Protein AF-0000000077100079 (afdb_homodimer)

Sequence (242 aa):
MIQCVFVGMGGFLGAVFRYLLGLIPVSAQLRIPVITLGINVLGAFVIGMIAGWTGRIPAQNPNLILFLKTGLCGGFTTFSTFALETGTLVSEGRVSEGILYVVLSVLFSVLAVFAGRAVTGMIQCVFVGMGGFLGAVFRYLLGLIPVSAQLRIPVITLGINVLGAFVIGMIAGWTGRIPAQNPNLILFLKTGLCGGFTTFSTFALETGTLVSEGRVSEGILYVVLSVLFSVLAVFAGRAVTG

Radius of gyration: 16.92 Å; Cα contacts (8 Å, |Δi|>4): 485; chains: 2; bounding box: 39×46×41 Å

InterPro domains:
  IPR003691 Fluoride-specific ion channel FluC [MF_00454] (4-121)
  IPR003691 Fluoride-specific ion channel FluC [PF02537] (5-116)
  IPR003691 Fluoride-specific ion channel FluC [PTHR28259] (8-116)
  IPR003691 Fluoride-specific ion channel FluC [TIGR00494] (6-119)

Organism: Anaerostipes caccae (strain DSM 14662 / CCUG 47493 / JCM 13470 / NCIMB 13811 / L1-92) (NCBI:txid411490)

Foldseek 3Di:
DVLCVLQAVLLVQLQVVLVVLVPDDDDPPDPADVSLLVQLQVLLLQLLLLVLQPVVDPDDDPSNSSNNNNRNSVNNHDDVVLVVRLVVCVVVVNPVRSVVSVCSSVVSSVVSSVVSNVVND/DVLCVLQAVLLVQLQVVLVVLVPDDDDPPDLADVSLLVQLQVLLLQLLLLVLQPVPDPDDDPSNSSNNNNRNSVNNHDDVVLVVRLVVCVVVVNPVRSVVSVCSSVVSSVVSSVVSNVVND

pLDDT: mean 95.52, std 6.3, range [64.88, 98.94]

Nearest PDB structures (foldseek):
  7kka-assembly1_B  TM=8.982E-01  e=9.965E-07  Escherichia coli
  6bx4-assembly2_B  TM=9.069E-01  e=2.128E-06  Escherichia coli
  6b2a-assembly1_B  TM=8.988E-01  e=1.571E-06  Escherichia coli
  6b24-assembly1_A  TM=9.065E-01  e=2.239E-06  Escherichia coli
  6b2b-assembly1_B  TM=8.911E-01  e=1.923E-06  Escherichia coli

Solvent-accessible surface area (backbone atoms only — not comparable to full-atom values): 11004 Å² total; per-residue (Å²): 114,70,60,46,52,33,15,14,52,19,0,17,53,13,12,31,51,39,52,59,55,62,64,56,87,71,69,86,78,56,81,50,73,57,60,63,41,50,42,28,25,52,24,8,19,53,43,17,24,50,54,16,37,56,72,72,43,85,88,63,62,65,57,57,48,36,16,50,47,55,0,23,25,14,6,33,5,39,31,18,59,53,26,46,52,36,39,48,30,42,74,69,68,36,46,69,45,24,53,48,47,52,50,52,40,52,52,48,11,28,52,24,16,52,51,18,20,60,73,48,76,114,69,60,45,52,34,14,14,52,18,0,17,52,12,11,32,52,38,51,58,56,63,64,57,85,68,69,86,76,55,80,52,72,58,60,63,39,49,42,26,25,52,24,8,20,52,45,17,25,50,54,15,38,55,71,71,44,86,90,63,63,64,57,57,49,37,16,49,47,55,0,24,25,15,6,32,5,39,31,18,59,52,25,46,53,37,41,47,30,41,74,70,67,36,44,70,46,26,52,49,46,51,51,52,39,52,52,50,10,27,52,24,16,54,50,18,20,60,74,48,77

Secondary structure (DSSP, 8-state):
-HHHHHHHHHHHHHHHHHHHHHTS---TT-SS-HHHHHHHHHHHHHHHHHHHHHHH-SS--HHHHIIIIIIIIHHHS-SHHHHHHHHHHHHTT-HHHHHHHHHHHHHHHHHHHHHHHHHH-/-HHHHHHHHHHHHHHHHHHHHHTS---TT-SS-HHHHHHHHHHHHHHHHHHHHHHH-S---HHHHIIIIIIIIHHHS-SHHHHHHHHHHHHTT-HHHHHHHHHHHHHHHHHHHHHHHHHH-

Structure (mmCIF, N/CA/C/O backbone):
data_AF-0000000077100079-model_v1
#
loop_
_entity.id
_entity.type
_entity.pdbx_description
1 polymer 'Fluoride-specific ion channel FluC'
#
loop_
_atom_site.group_PDB
_atom_site.id
_atom_site.type_symbol
_atom_site.label_atom_id
_atom_site.label_alt_id
_atom_site.label_comp_id
_atom_site.label_asym_id
_atom_site.label_entity_id
_atom_site.label_seq_id
_atom_site.pdbx_PDB_ins_code
_atom_site.Cartn_x
_atom_site.Cartn_y
_atom_site.Cartn_z
_atom_site.occupancy
_atom_site.B_iso_or_equiv
_atom_site.auth_seq_id
_atom_site.auth_comp_id
_atom_site.auth_asym_id
_atom_site.auth_atom_id
_atom_site.pdbx_PDB_model_num
ATOM 1 N N . MET A 1 1 ? 18.953 -13.992 4.949 1 84.19 1 MET A N 1
ATOM 2 C CA . MET A 1 1 ? 19.734 -12.758 5.027 1 84.19 1 MET A CA 1
ATOM 3 C C . MET A 1 1 ? 19.844 -12.094 3.658 1 84.19 1 MET A C 1
ATOM 5 O O . MET A 1 1 ? 19.469 -10.93 3.496 1 84.19 1 MET A O 1
ATOM 9 N N . ILE A 1 2 ? 20.078 -12.867 2.578 1 94.62 2 ILE A N 1
ATOM 10 C CA . ILE A 1 2 ? 20.266 -12.227 1.281 1 94.62 2 ILE A CA 1
ATOM 11 C C . ILE A 1 2 ? 18.922 -11.766 0.737 1 94.62 2 ILE A C 1
ATOM 13 O O . ILE A 1 2 ? 18.844 -10.766 0.018 1 94.62 2 ILE A O 1
ATOM 17 N N . GLN A 1 3 ? 17.906 -12.414 1.158 1 96.75 3 GLN A N 1
ATOM 18 C CA . GLN A 1 3 ? 16.547 -12.047 0.735 1 96.75 3 GLN A CA 1
ATOM 19 C C . GLN A 1 3 ? 16.188 -10.648 1.217 1 96.75 3 GLN A C 1
ATOM 21 O O . GLN A 1 3 ? 15.5 -9.906 0.512 1 96.75 3 GLN A O 1
ATOM 26 N N . CYS A 1 4 ? 16.672 -10.281 2.367 1 97.81 4 CYS A N 1
ATOM 27 C CA . CYS A 1 4 ? 16.406 -8.961 2.916 1 97.81 4 CYS A CA 1
ATOM 28 C C . CYS A 1 4 ? 17.047 -7.871 2.072 1 97.81 4 CYS A C 1
ATOM 30 O O . CYS A 1 4 ? 16.516 -6.77 1.946 1 97.81 4 CYS A O 1
ATOM 32 N N . VAL A 1 5 ? 18.125 -8.219 1.533 1 98.06 5 VAL A N 1
ATOM 33 C CA . VAL A 1 5 ? 18.828 -7.25 0.697 1 98.06 5 VAL A CA 1
ATOM 34 C C . VAL A 1 5 ? 18.047 -7.023 -0.596 1 98.06 5 VAL A C 1
ATOM 36 O O . VAL A 1 5 ? 17.875 -5.883 -1.024 1 98.06 5 VAL A O 1
ATOM 39 N N . PHE A 1 6 ? 17.594 -8.062 -1.216 1 98 6 PHE A N 1
ATOM 40 C CA . PHE A 1 6 ? 16.828 -7.953 -2.455 1 98 6 PHE A CA 1
ATOM 41 C C . PHE A 1 6 ? 15.523 -7.207 -2.227 1 98 6 PHE A C 1
ATOM 43 O O . PHE A 1 6 ? 15.188 -6.293 -2.98 1 98 6 PHE A O 1
ATOM 50 N N . VAL A 1 7 ? 14.859 -7.578 -1.164 1 98.62 7 VAL A N 1
ATOM 51 C CA . VAL A 1 7 ? 13.586 -6.941 -0.818 1 98.62 7 VAL A CA 1
ATOM 52 C C . VAL A 1 7 ? 13.82 -5.473 -0.485 1 98.62 7 VAL A C 1
ATOM 54 O O . VAL A 1 7 ? 13.078 -4.602 -0.938 1 98.62 7 VAL A O 1
ATOM 57 N N . GLY A 1 8 ? 14.859 -5.262 0.312 1 98.75 8 GLY A N 1
ATOM 58 C CA . GLY A 1 8 ? 15.172 -3.896 0.701 1 98.75 8 GLY A CA 1
ATOM 59 C C . GLY A 1 8 ? 15.562 -3.016 -0.472 1 98.75 8 GLY A C 1
ATOM 60 O O . GLY A 1 8 ? 15.125 -1.864 -0.558 1 98.75 8 GLY A O 1
ATOM 61 N N . MET A 1 9 ? 16.359 -3.488 -1.364 1 98.62 9 MET A N 1
ATOM 62 C CA . MET A 1 9 ? 16.75 -2.73 -2.547 1 98.62 9 MET A CA 1
ATOM 63 C C . MET A 1 9 ? 15.547 -2.426 -3.43 1 98.62 9 MET A C 1
ATOM 65 O O . MET A 1 9 ? 15.422 -1.318 -3.955 1 98.62 9 MET A O 1
ATOM 69 N N . GLY A 1 10 ? 14.742 -3.389 -3.635 1 98.75 10 GLY A N 1
ATOM 70 C CA . GLY A 1 10 ? 13.5 -3.139 -4.344 1 98.75 10 GLY A CA 1
ATOM 71 C C . GLY A 1 10 ? 12.633 -2.09 -3.678 1 98.75 10 GLY A C 1
ATOM 72 O O . GLY A 1 10 ? 12.094 -1.205 -4.344 1 98.75 10 GLY A O 1
ATOM 73 N N . GLY A 1 11 ? 12.523 -2.244 -2.324 1 98.81 11 GLY A N 1
ATOM 74 C CA . GLY A 1 11 ? 11.766 -1.263 -1.562 1 98.81 11 GLY A CA 1
ATOM 75 C C . GLY A 1 11 ? 12.328 0.141 -1.668 1 98.81 11 GLY A C 1
ATOM 76 O O . GLY A 1 11 ? 11.578 1.112 -1.766 1 98.81 11 GLY A O 1
ATOM 77 N N . PHE A 1 12 ? 13.641 0.225 -1.662 1 98.81 12 PHE A N 1
ATOM 78 C CA . PHE A 1 12 ? 14.32 1.504 -1.847 1 98.81 12 PHE A CA 1
ATOM 79 C C . PHE A 1 12 ? 13.93 2.137 -3.178 1 98.81 12 PHE A C 1
ATOM 81 O O . PHE A 1 12 ? 13.477 3.281 -3.217 1 98.81 12 PHE A O 1
ATOM 88 N N . LEU A 1 13 ? 14.055 1.432 -4.211 1 98.81 13 LEU A N 1
ATOM 89 C CA . LEU A 1 13 ? 13.75 1.938 -5.547 1 98.81 13 LEU A CA 1
ATOM 90 C C . LEU A 1 13 ? 12.266 2.252 -5.684 1 98.81 13 LEU A C 1
ATOM 92 O O . LEU A 1 13 ? 11.898 3.303 -6.211 1 98.81 13 LEU A O 1
ATOM 96 N N . GLY A 1 14 ? 11.43 1.355 -5.227 1 98.81 14 GLY A N 1
ATOM 97 C CA . GLY A 1 14 ? 9.992 1.581 -5.273 1 98.81 14 GLY A CA 1
ATOM 98 C C . GLY A 1 14 ? 9.57 2.854 -4.57 1 98.81 14 GLY A C 1
ATOM 99 O O . GLY A 1 14 ? 8.797 3.645 -5.121 1 98.81 14 GLY A O 1
ATOM 100 N N . ALA A 1 15 ? 10.109 3.027 -3.414 1 98.81 15 ALA A N 1
ATOM 101 C CA . ALA A 1 15 ? 9.773 4.211 -2.629 1 98.81 15 ALA A CA 1
ATOM 102 C C . ALA A 1 15 ? 10.227 5.488 -3.334 1 98.81 15 ALA A C 1
ATOM 104 O O . ALA A 1 15 ? 9.523 6.496 -3.318 1 98.81 15 ALA A O 1
ATOM 105 N N . VAL A 1 16 ? 11.367 5.449 -3.914 1 98.81 16 VAL A N 1
ATOM 106 C CA . VAL A 1 16 ? 11.906 6.617 -4.609 1 98.81 16 VAL A CA 1
ATOM 107 C C . VAL A 1 16 ? 11.039 6.934 -5.828 1 98.81 16 VAL A C 1
ATOM 109 O O . VAL A 1 16 ? 10.711 8.094 -6.078 1 98.81 16 VAL A O 1
ATOM 112 N N . PHE A 1 17 ? 10.648 5.949 -6.578 1 98.69 17 PHE A N 1
ATOM 113 C CA . PHE A 1 17 ? 9.781 6.168 -7.73 1 98.69 17 PHE A CA 1
ATOM 114 C C . PHE A 1 17 ? 8.438 6.738 -7.289 1 98.69 17 PHE A C 1
ATOM 116 O O . PHE A 1 17 ? 7.914 7.664 -7.914 1 98.69 17 PHE A O 1
ATOM 123 N N . ARG A 1 18 ? 7.891 6.152 -6.266 1 98.69 18 ARG A N 1
ATOM 124 C CA . ARG A 1 18 ? 6.645 6.676 -5.715 1 98.69 18 ARG A CA 1
ATOM 125 C C . ARG A 1 18 ? 6.781 8.148 -5.348 1 98.69 18 ARG A C 1
ATOM 127 O O . ARG A 1 18 ? 5.922 8.961 -5.691 1 98.69 18 ARG A O 1
ATOM 134 N N . TYR A 1 19 ? 7.84 8.484 -4.691 1 98.25 19 TYR A N 1
ATOM 135 C CA . TYR A 1 19 ? 8.078 9.852 -4.25 1 98.25 19 TYR A CA 1
ATOM 136 C C . TYR A 1 19 ? 8.18 10.797 -5.438 1 98.25 19 TYR A C 1
ATOM 138 O O . TYR A 1 19 ? 7.566 11.867 -5.438 1 98.25 19 TYR A O 1
ATOM 146 N N . LEU A 1 20 ? 8.938 10.367 -6.422 1 98.06 20 LEU A N 1
ATOM 147 C CA . LEU A 1 20 ? 9.141 11.211 -7.598 1 98.06 20 LEU A CA 1
ATOM 148 C C . LEU A 1 20 ? 7.832 11.422 -8.352 1 98.06 20 LEU A C 1
ATOM 150 O O . LEU A 1 20 ? 7.559 12.523 -8.828 1 98.06 20 LEU A O 1
ATOM 154 N N . LEU A 1 21 ? 7.008 10.461 -8.445 1 97.38 21 LEU A N 1
ATOM 155 C CA . LEU A 1 21 ? 5.699 10.617 -9.07 1 97.38 21 LEU A CA 1
ATOM 156 C C . LEU A 1 21 ? 4.801 11.516 -8.234 1 97.38 21 LEU A C 1
ATOM 158 O O . LEU A 1 21 ? 3.941 12.219 -8.766 1 97.38 21 LEU A O 1
ATOM 162 N N . GLY A 1 22 ? 4.988 11.43 -6.938 1 95.94 22 GLY A N 1
ATOM 163 C CA . GLY A 1 22 ? 4.227 12.266 -6.023 1 95.94 22 GLY A CA 1
ATOM 164 C C . GLY A 1 22 ? 4.484 13.75 -6.215 1 95.94 22 GLY A C 1
ATOM 165 O O . GLY A 1 22 ? 3.719 14.586 -5.73 1 95.94 22 GLY A O 1
ATOM 166 N N . LEU A 1 23 ? 5.617 14.039 -6.898 1 94.44 23 LEU A N 1
ATOM 167 C CA . LEU A 1 23 ? 6 15.438 -7.09 1 94.44 23 LEU A CA 1
ATOM 168 C C . LEU A 1 23 ? 5.312 16.031 -8.312 1 94.44 23 LEU A C 1
ATOM 170 O O . LEU A 1 23 ? 5.367 17.234 -8.547 1 94.44 23 LEU A O 1
ATOM 174 N N . ILE A 1 24 ? 4.668 15.203 -9.125 1 93.81 24 ILE A N 1
ATOM 175 C CA . ILE A 1 24 ? 3.939 15.688 -10.289 1 93.81 24 ILE A CA 1
ATOM 176 C C . ILE A 1 24 ? 2.795 16.594 -9.844 1 93.81 24 ILE A C 1
ATOM 178 O O . ILE A 1 24 ? 1.958 16.203 -9.031 1 93.81 24 ILE A O 1
ATOM 182 N N . PRO A 1 25 ? 2.779 17.766 -10.328 1 89.94 25 PRO A N 1
ATOM 183 C CA . PRO A 1 25 ? 1.71 18.672 -9.914 1 89.94 25 PRO A CA 1
ATOM 184 C C . PRO A 1 25 ? 0.338 18.25 -10.438 1 89.94 25 PRO A C 1
ATOM 186 O O . PRO A 1 25 ? 0.224 17.766 -11.562 1 89.94 25 PRO A O 1
ATOM 189 N N . VAL A 1 26 ? -0.575 18.297 -9.562 1 87.06 26 VAL A N 1
ATOM 190 C CA . VAL A 1 26 ? -1.95 17.953 -9.914 1 87.06 26 VAL A CA 1
ATOM 191 C C . VAL A 1 26 ? -2.852 19.172 -9.695 1 87.06 26 VAL A C 1
ATOM 193 O O . VAL A 1 26 ? -2.607 19.969 -8.797 1 87.06 26 VAL A O 1
ATOM 196 N N . SER A 1 27 ? -3.832 19.219 -10.562 1 88.25 27 SER A N 1
ATOM 197 C CA . SER A 1 27 ? -4.766 20.328 -10.461 1 88.25 27 SER A CA 1
ATOM 198 C C . SER A 1 27 ? -5.484 20.328 -9.109 1 88.25 27 SER A C 1
ATOM 200 O O . SER A 1 27 ? -5.867 19.281 -8.609 1 88.25 27 SER A O 1
ATOM 202 N N . ALA A 1 28 ? -5.695 21.516 -8.578 1 80.31 28 ALA A N 1
ATOM 203 C CA . ALA A 1 28 ? -6.402 21.703 -7.316 1 80.31 28 ALA A CA 1
ATOM 204 C C . ALA A 1 28 ? -7.879 21.344 -7.461 1 80.31 28 ALA A C 1
ATOM 206 O O . ALA A 1 28 ? -8.578 21.156 -6.465 1 80.31 28 ALA A O 1
ATOM 207 N N . GLN A 1 29 ? -8.211 21.219 -8.625 1 84.31 29 GLN A N 1
ATOM 208 C CA . GLN A 1 29 ? -9.625 20.984 -8.875 1 84.31 29 GLN A CA 1
ATOM 209 C C . GLN A 1 29 ? -9.984 19.5 -8.703 1 84.31 29 GLN A C 1
ATOM 211 O O . GLN A 1 29 ? -11.156 19.156 -8.562 1 84.31 29 GLN A O 1
ATOM 216 N N . LEU A 1 30 ? -8.953 18.75 -8.656 1 87.19 30 LEU A N 1
ATOM 217 C CA . LEU A 1 30 ? -9.25 17.344 -8.469 1 87.19 30 LEU A CA 1
ATOM 218 C C . LEU A 1 30 ? -9.742 17.062 -7.055 1 87.19 30 LEU A C 1
ATOM 220 O O . LEU A 1 30 ? -9.141 17.531 -6.082 1 87.19 30 LEU A O 1
ATOM 224 N N . ARG A 1 31 ? -10.805 16.312 -7.004 1 91.94 31 ARG A N 1
ATOM 225 C CA . ARG A 1 31 ? -11.539 16.141 -5.75 1 91.94 31 ARG A CA 1
ATOM 226 C C . ARG A 1 31 ? -11.016 14.945 -4.973 1 91.94 31 ARG A C 1
ATOM 228 O O . ARG A 1 31 ? -11.359 14.758 -3.803 1 91.94 31 ARG A O 1
ATOM 235 N N . ILE A 1 32 ? -10.25 14.039 -5.645 1 96.25 32 ILE A N 1
ATOM 236 C CA . ILE A 1 32 ? -9.695 12.883 -4.945 1 96.25 32 ILE A CA 1
ATOM 237 C C . ILE A 1 32 ? -8.195 12.789 -5.223 1 96.25 32 ILE A C 1
ATOM 239 O O . ILE A 1 32 ? -7.695 13.375 -6.18 1 96.25 32 ILE A O 1
ATOM 243 N N . PRO A 1 33 ? -7.422 12.07 -4.395 1 97.5 33 PRO A N 1
ATOM 244 C CA . PRO A 1 33 ? -5.977 11.914 -4.566 1 97.5 33 PRO A CA 1
ATOM 245 C C . PRO A 1 33 ? -5.617 11.047 -5.773 1 97.5 33 PRO A C 1
ATOM 247 O O . PRO A 1 33 ? -5.359 9.852 -5.625 1 97.5 33 PRO A O 1
ATOM 250 N N . VAL A 1 34 ? -5.398 11.656 -6.852 1 97.44 34 VAL A N 1
ATOM 251 C CA . VAL A 1 34 ? -5.289 10.93 -8.109 1 97.44 34 VAL A CA 1
ATOM 252 C C . VAL A 1 34 ? -3.875 10.375 -8.273 1 97.44 34 VAL A C 1
ATOM 254 O O . VAL A 1 34 ? -3.666 9.383 -8.969 1 97.44 34 VAL A O 1
ATOM 257 N N . ILE A 1 35 ? -2.896 11 -7.68 1 97.88 35 ILE A N 1
ATOM 258 C CA . ILE A 1 35 ? -1.52 10.539 -7.82 1 97.88 35 ILE A CA 1
ATOM 259 C C . ILE A 1 35 ? -1.354 9.188 -7.129 1 97.88 35 ILE A C 1
ATOM 261 O O . ILE A 1 35 ? -0.854 8.234 -7.727 1 97.88 35 ILE A O 1
ATOM 265 N N . THR A 1 36 ? -1.812 9.117 -5.895 1 98.38 36 THR A N 1
ATOM 266 C CA . THR A 1 36 ? -1.736 7.855 -5.16 1 98.38 36 THR A CA 1
ATOM 267 C C . THR A 1 36 ? -2.58 6.781 -5.844 1 98.38 36 THR A C 1
ATOM 269 O O . THR A 1 36 ? -2.166 5.625 -5.934 1 98.38 36 THR A O 1
ATOM 272 N N . LEU A 1 37 ? -3.721 7.184 -6.297 1 98.56 37 LEU A N 1
ATOM 273 C CA . LEU A 1 37 ? -4.57 6.262 -7.047 1 98.56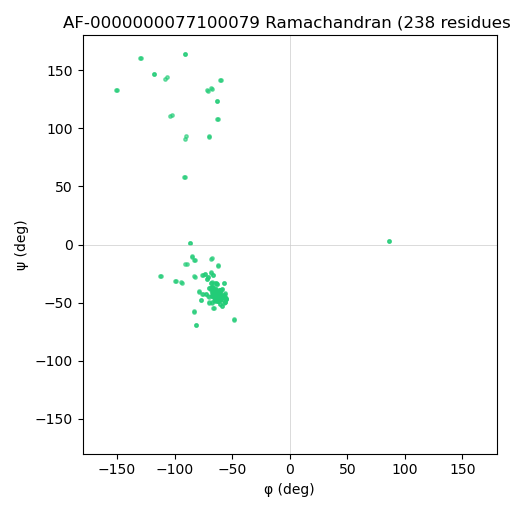 37 LEU A CA 1
ATOM 274 C C . LEU A 1 37 ? -3.83 5.695 -8.25 1 98.56 37 LEU A C 1
ATOM 276 O O . LEU A 1 37 ? -3.789 4.48 -8.445 1 98.56 37 LEU A O 1
ATOM 280 N N . GLY A 1 38 ? -3.229 6.574 -9.023 1 98.56 38 GLY A N 1
ATOM 281 C CA . GLY A 1 38 ? -2.492 6.141 -10.203 1 98.56 38 GLY A CA 1
ATOM 282 C C . GLY A 1 38 ? -1.316 5.242 -9.875 1 98.56 38 GLY A C 1
ATOM 283 O O . GLY A 1 38 ? -1.082 4.242 -10.555 1 98.56 38 GLY A O 1
ATOM 284 N N . ILE A 1 39 ? -0.597 5.547 -8.844 1 98.75 39 ILE A N 1
ATOM 285 C CA . ILE A 1 39 ? 0.566 4.781 -8.406 1 98.75 39 ILE A CA 1
ATOM 286 C C . ILE A 1 39 ? 0.138 3.371 -8.008 1 98.75 39 ILE A C 1
ATOM 288 O O . ILE A 1 39 ? 0.761 2.389 -8.422 1 98.75 39 ILE A O 1
ATOM 292 N N . ASN A 1 40 ? -0.914 3.26 -7.266 1 98.88 40 ASN A N 1
ATOM 293 C CA . ASN A 1 40 ? -1.396 1.962 -6.801 1 98.88 40 ASN A CA 1
ATOM 294 C C . ASN A 1 40 ? -1.938 1.122 -7.957 1 98.88 40 ASN A C 1
ATOM 296 O O . ASN A 1 40 ? -1.68 -0.081 -8.023 1 98.88 40 ASN A O 1
ATOM 300 N N . VAL A 1 41 ? -2.609 1.753 -8.859 1 98.94 41 VAL A N 1
ATOM 301 C CA . VAL A 1 41 ? -3.143 1.036 -10.008 1 98.94 41 VAL A CA 1
ATOM 302 C C . VAL A 1 41 ? -1.997 0.55 -10.891 1 98.94 41 VAL A C 1
ATOM 304 O O . VAL A 1 41 ? -2 -0.594 -11.352 1 98.94 41 VAL A O 1
ATOM 307 N N . LEU A 1 42 ? -1.037 1.397 -11.125 1 98.88 42 LEU A N 1
ATOM 308 C CA . LEU A 1 42 ? 0.119 1.014 -11.922 1 98.88 42 LEU A CA 1
ATOM 309 C C . LEU A 1 42 ? 0.884 -0.129 -11.266 1 98.88 42 LEU A C 1
ATOM 311 O O . LEU A 1 42 ? 1.268 -1.092 -11.93 1 98.88 42 LEU A O 1
ATOM 315 N N . GLY A 1 43 ? 1.125 0.007 -9.969 1 98.81 43 GLY A N 1
ATOM 316 C CA . GLY A 1 43 ? 1.784 -1.062 -9.234 1 98.81 43 GLY A CA 1
ATOM 317 C C . GLY A 1 43 ? 1.023 -2.373 -9.281 1 98.81 43 GLY A C 1
ATOM 318 O O . GLY A 1 43 ? 1.626 -3.445 -9.375 1 98.81 43 GLY A O 1
ATOM 319 N N . ALA A 1 44 ? -0.277 -2.312 -9.211 1 98.94 44 ALA A N 1
ATOM 320 C CA . ALA A 1 44 ? -1.123 -3.5 -9.289 1 98.94 44 ALA A CA 1
ATOM 321 C C . ALA A 1 44 ? -1.004 -4.16 -10.664 1 98.94 44 ALA A C 1
ATOM 323 O O . ALA A 1 44 ? -0.97 -5.391 -10.766 1 98.94 44 ALA A O 1
ATOM 324 N N . PHE A 1 45 ? -0.932 -3.35 -11.68 1 98.88 45 PHE A N 1
ATOM 325 C CA . PHE A 1 45 ? -0.745 -3.879 -13.023 1 98.88 45 PHE A CA 1
ATOM 326 C C . PHE A 1 45 ? 0.583 -4.621 -13.133 1 98.88 45 PHE A C 1
ATOM 328 O O . P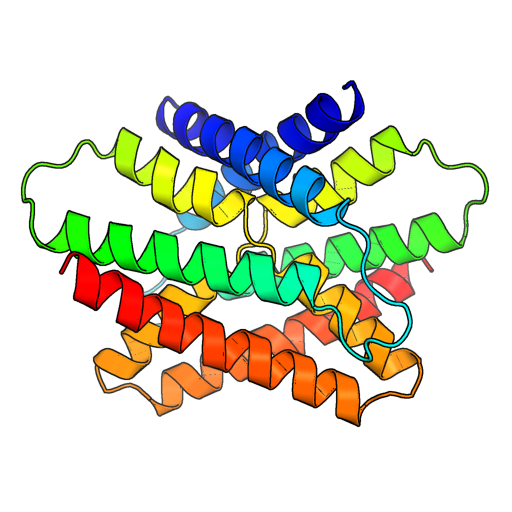HE A 1 45 ? 0.636 -5.738 -13.656 1 98.88 45 PHE A O 1
ATOM 335 N N . VAL A 1 46 ? 1.608 -4.031 -12.688 1 98.75 46 VAL A N 1
ATOM 336 C CA . VAL A 1 46 ? 2.953 -4.59 -12.797 1 98.75 46 VAL A CA 1
ATOM 337 C C . VAL A 1 46 ? 3.043 -5.887 -12 1 98.75 46 VAL A C 1
ATOM 339 O O . VAL A 1 46 ? 3.58 -6.887 -12.484 1 98.75 46 VAL A O 1
ATOM 342 N N . ILE A 1 47 ? 2.482 -5.867 -10.773 1 98.31 47 ILE A N 1
ATOM 343 C CA . ILE A 1 47 ? 2.574 -7.086 -9.969 1 98.31 47 ILE A CA 1
ATOM 344 C C . ILE A 1 47 ? 1.746 -8.195 -10.617 1 98.31 47 ILE A C 1
ATOM 346 O O . ILE A 1 47 ? 2.098 -9.367 -10.531 1 98.31 47 ILE A O 1
ATOM 350 N N . GLY A 1 48 ? 0.598 -7.828 -11.211 1 98.12 48 GLY A N 1
ATOM 351 C CA . GLY A 1 48 ? -0.151 -8.797 -11.992 1 98.12 48 GLY A CA 1
ATOM 352 C C . GLY A 1 48 ?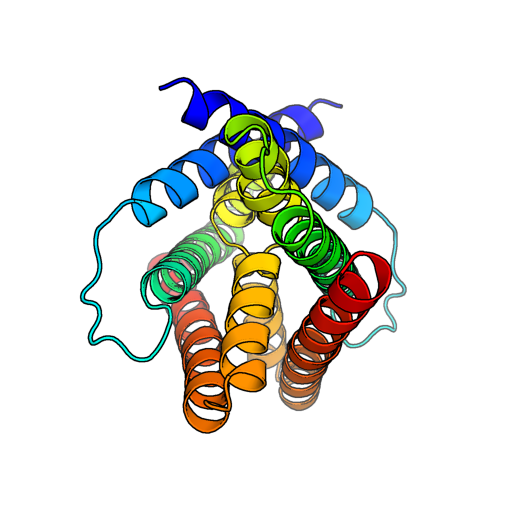 0.662 -9.414 -13.117 1 98.12 48 GLY A C 1
ATOM 353 O O . GLY A 1 48 ? 0.609 -10.625 -13.336 1 98.12 48 GLY A O 1
ATOM 354 N N . MET A 1 49 ? 1.419 -8.602 -13.844 1 97.5 49 MET A N 1
ATOM 355 C CA . MET A 1 49 ? 2.297 -9.094 -14.898 1 97.5 49 MET A CA 1
ATOM 356 C C . MET A 1 49 ? 3.324 -10.07 -14.344 1 97.5 49 MET A C 1
ATOM 358 O O . MET A 1 49 ? 3.584 -11.117 -14.945 1 97.5 49 MET A O 1
ATOM 362 N N . ILE A 1 50 ? 3.902 -9.75 -13.227 1 96.12 50 ILE A N 1
ATOM 363 C CA . ILE A 1 50 ? 4.918 -10.594 -12.609 1 96.12 50 ILE A CA 1
ATOM 364 C C . ILE A 1 50 ? 4.293 -11.914 -12.164 1 96.12 50 ILE A C 1
ATOM 366 O O . ILE A 1 50 ? 4.875 -12.977 -12.359 1 96.12 50 ILE A O 1
ATOM 370 N N . ALA A 1 51 ? 3.107 -11.82 -11.562 1 94.56 51 ALA A N 1
ATOM 371 C CA . ALA A 1 51 ? 2.398 -13.023 -11.133 1 94.56 51 ALA A CA 1
ATOM 372 C C . ALA A 1 51 ? 2.076 -13.93 -12.32 1 94.56 51 ALA A C 1
ATOM 374 O O . ALA A 1 51 ? 2.213 -15.148 -12.234 1 94.56 51 ALA A O 1
ATOM 375 N N . GLY A 1 52 ? 1.655 -13.281 -13.383 1 94.06 52 GLY A N 1
ATOM 376 C CA . GLY A 1 52 ? 1.399 -14.055 -14.586 1 94.06 52 GLY A CA 1
ATOM 377 C C . GLY A 1 52 ? 2.652 -14.672 -15.18 1 94.06 52 GLY A C 1
ATOM 378 O O . GLY A 1 52 ? 2.645 -15.828 -15.594 1 94.06 52 GLY A O 1
ATOM 379 N N . TRP A 1 53 ? 3.656 -13.867 -15.242 1 92.5 53 TRP A N 1
ATOM 380 C CA . TRP A 1 53 ? 4.938 -14.305 -15.789 1 92.5 53 TRP A CA 1
ATOM 381 C C . TRP A 1 53 ? 5.523 -15.445 -14.969 1 92.5 53 TRP A C 1
ATOM 383 O O . TRP A 1 53 ? 6.02 -16.422 -15.523 1 92.5 53 TRP A O 1
ATOM 393 N N . THR A 1 54 ? 5.531 -15.383 -13.672 1 89.31 54 THR A N 1
ATOM 394 C CA . THR A 1 54 ? 6.121 -16.391 -12.797 1 89.31 54 THR A CA 1
ATOM 395 C C . THR A 1 54 ? 5.293 -17.672 -12.812 1 89.31 54 THR A C 1
ATOM 397 O O . THR A 1 54 ? 5.809 -18.75 -12.516 1 89.31 54 THR A O 1
ATOM 400 N N . GLY A 1 55 ? 4.039 -17.547 -13.062 1 82.31 55 GLY A N 1
ATOM 401 C CA . GLY A 1 55 ? 3.203 -18.734 -13.188 1 82.31 55 GLY A CA 1
ATOM 402 C C . GLY A 1 55 ? 3.525 -19.562 -14.414 1 82.31 55 GLY A C 1
ATOM 403 O O . GLY A 1 55 ? 3.279 -20.781 -14.438 1 82.31 55 GLY A O 1
ATOM 404 N N . ARG A 1 56 ? 4.113 -19 -15.492 1 82.62 56 ARG A N 1
ATOM 405 C CA . ARG A 1 56 ? 4.359 -19.672 -16.766 1 82.62 56 ARG A CA 1
ATOM 406 C C . ARG A 1 56 ? 5.766 -20.266 -16.797 1 82.62 56 ARG A C 1
ATOM 408 O O . ARG A 1 56 ? 6.02 -21.234 -17.531 1 82.62 56 ARG A O 1
ATOM 415 N N . ILE A 1 57 ? 6.684 -19.578 -16.125 1 75.88 57 ILE A N 1
ATOM 416 C CA . ILE A 1 57 ? 8.07 -20 -16.25 1 75.88 57 ILE A CA 1
ATOM 417 C C . ILE A 1 57 ? 8.492 -20.75 -14.992 1 75.88 57 ILE A C 1
ATOM 419 O O . ILE A 1 57 ? 8.438 -20.203 -13.891 1 75.88 57 ILE A O 1
ATOM 423 N N . PRO A 1 58 ? 8.719 -22.109 -15.102 1 65.62 58 PRO A N 1
ATOM 424 C CA . PRO A 1 58 ? 9.047 -22.953 -13.961 1 65.62 58 PRO A CA 1
ATOM 425 C C . PRO A 1 58 ? 10.156 -22.375 -13.086 1 65.62 58 PRO A C 1
ATOM 427 O O . PRO A 1 58 ? 10.031 -22.328 -11.859 1 65.62 58 PRO A O 1
ATOM 430 N N . ALA A 1 59 ? 11.406 -22.25 -13.695 1 64.88 59 ALA A N 1
ATOM 431 C CA . ALA A 1 59 ? 12.578 -21.969 -12.867 1 64.88 59 ALA A CA 1
ATOM 432 C C . ALA A 1 59 ? 12.812 -20.469 -12.75 1 64.88 59 ALA A C 1
ATOM 434 O O . ALA A 1 59 ? 13.18 -19.812 -13.727 1 64.88 59 ALA A O 1
ATOM 435 N N . GLN A 1 60 ? 12.188 -19.906 -11.688 1 78 60 GLN A N 1
ATOM 436 C CA . GLN A 1 60 ? 12.523 -18.5 -11.516 1 78 60 GLN A CA 1
ATOM 437 C C . GLN A 1 60 ? 13.445 -18.297 -10.32 1 78 60 GLN A C 1
ATOM 439 O O . GLN A 1 60 ? 13.453 -19.109 -9.383 1 78 60 GLN A O 1
ATOM 444 N N . ASN A 1 61 ? 14.344 -17.344 -10.5 1 89.44 61 ASN A N 1
ATOM 445 C CA . ASN A 1 61 ? 15.203 -16.906 -9.398 1 89.44 61 ASN A CA 1
ATOM 446 C C . ASN A 1 61 ? 14.391 -16.297 -8.266 1 89.44 61 ASN A C 1
ATOM 448 O O . ASN A 1 61 ? 13.82 -15.219 -8.422 1 89.44 61 ASN A O 1
ATOM 452 N N . PRO A 1 62 ? 14.305 -17.016 -7.188 1 91.06 62 PRO A N 1
ATOM 453 C CA . PRO A 1 62 ? 13.461 -16.547 -6.086 1 91.06 62 PRO A CA 1
ATOM 454 C C . PRO A 1 62 ? 13.852 -15.156 -5.594 1 91.06 62 PRO A C 1
ATOM 456 O O . PRO A 1 62 ? 12.992 -14.383 -5.164 1 91.06 62 PRO A O 1
ATOM 459 N N . ASN A 1 63 ? 15.141 -14.844 -5.648 1 94.38 63 ASN A N 1
ATOM 460 C CA . ASN A 1 63 ? 15.602 -13.539 -5.203 1 94.38 63 ASN A CA 1
ATOM 461 C C . ASN A 1 63 ? 15.109 -12.422 -6.129 1 94.38 63 ASN A C 1
ATOM 463 O O . ASN A 1 63 ? 14.797 -11.328 -5.672 1 94.38 63 ASN A O 1
ATOM 467 N N . LEU A 1 64 ? 15.062 -12.719 -7.367 1 93.69 64 LEU A N 1
ATOM 468 C CA . LEU A 1 64 ? 14.555 -11.742 -8.328 1 93.69 64 LEU A CA 1
ATOM 469 C C . LEU A 1 64 ? 13.07 -11.5 -8.109 1 93.69 64 LEU A C 1
ATOM 471 O O . LEU A 1 64 ? 12.609 -10.352 -8.188 1 93.69 64 LEU A O 1
ATOM 475 N N . ILE A 1 65 ? 12.336 -12.508 -7.848 1 94.94 65 ILE A N 1
ATOM 476 C CA . ILE A 1 65 ? 10.898 -12.383 -7.605 1 94.94 65 ILE A CA 1
ATOM 477 C C . ILE A 1 65 ? 10.656 -11.57 -6.34 1 94.94 65 ILE A C 1
ATOM 479 O O . ILE A 1 65 ? 9.789 -10.688 -6.316 1 94.94 65 ILE A O 1
ATOM 483 N N . LEU A 1 66 ? 11.43 -11.859 -5.324 1 95.94 66 LEU A N 1
ATOM 484 C CA . LEU A 1 66 ? 11.328 -11.094 -4.086 1 95.94 66 LEU A CA 1
ATOM 485 C C . LEU A 1 66 ? 11.641 -9.625 -4.332 1 95.94 66 LEU A C 1
ATOM 487 O O . LEU A 1 66 ? 10.938 -8.742 -3.82 1 95.94 66 LEU A O 1
ATOM 491 N N . PHE A 1 67 ? 12.656 -9.367 -5.102 1 97.75 67 PHE A N 1
ATOM 492 C CA . PHE A 1 67 ? 13.047 -8.008 -5.441 1 97.75 67 PHE A CA 1
ATOM 493 C C . PHE A 1 67 ? 11.922 -7.285 -6.172 1 97.75 67 PHE A C 1
ATOM 495 O O . PHE A 1 67 ? 11.57 -6.156 -5.824 1 97.75 67 PHE A O 1
ATOM 502 N N . LEU A 1 68 ? 11.352 -7.922 -7.148 1 97.38 68 LEU A N 1
ATOM 503 C CA . LEU A 1 68 ? 10.375 -7.277 -8.023 1 97.38 68 LEU A CA 1
ATOM 504 C C . LEU A 1 68 ? 9.016 -7.16 -7.344 1 97.38 68 LEU A C 1
ATOM 506 O O . LEU A 1 68 ? 8.422 -6.086 -7.32 1 97.38 68 LEU A O 1
ATOM 510 N N . LYS A 1 69 ? 8.492 -8.242 -6.715 1 96.31 69 LYS A N 1
ATOM 511 C CA . LYS A 1 69 ? 7.137 -8.289 -6.168 1 96.31 69 LYS A CA 1
ATOM 512 C C . LYS A 1 69 ? 7.082 -7.668 -4.777 1 96.31 69 LYS A C 1
ATOM 514 O O . LYS A 1 69 ? 6.445 -6.629 -4.578 1 96.31 69 LYS A O 1
ATOM 519 N N . THR A 1 70 ? 7.867 -8.203 -3.902 1 96.44 70 THR A N 1
ATOM 520 C CA . THR A 1 70 ? 7.828 -7.793 -2.502 1 96.44 70 THR A CA 1
ATOM 521 C C . THR A 1 70 ? 8.508 -6.441 -2.312 1 96.44 70 THR A C 1
ATOM 523 O O . THR A 1 70 ? 8.031 -5.594 -1.558 1 96.44 70 THR A O 1
ATOM 526 N N . GLY A 1 71 ? 9.648 -6.27 -2.977 1 98.25 71 GLY A N 1
ATOM 527 C CA . GLY A 1 71 ? 10.391 -5.031 -2.832 1 98.25 71 GLY A CA 1
ATOM 528 C C . GLY A 1 71 ? 9.852 -3.906 -3.693 1 98.25 71 GLY A C 1
ATOM 529 O O . GLY A 1 71 ? 9.18 -2.998 -3.191 1 98.25 71 GLY A O 1
ATOM 530 N N . LEU A 1 72 ? 10.023 -4.035 -5.012 1 98.69 72 LEU A N 1
ATOM 531 C CA . LEU A 1 72 ? 9.758 -2.941 -5.941 1 98.69 72 LEU A CA 1
ATOM 532 C C . LEU A 1 72 ? 8.273 -2.592 -5.957 1 98.69 72 LEU A C 1
ATOM 534 O O . LEU A 1 72 ? 7.895 -1.444 -5.703 1 98.69 72 LEU A O 1
ATOM 538 N N . CYS A 1 73 ? 7.402 -3.564 -6.211 1 98.69 73 CYS A N 1
ATOM 539 C CA . CYS A 1 73 ? 5.973 -3.285 -6.262 1 98.69 73 CYS A CA 1
ATOM 540 C C . CYS A 1 73 ? 5.445 -2.889 -4.887 1 98.69 73 CYS A C 1
ATOM 542 O O . CYS A 1 73 ? 4.668 -1.94 -4.766 1 98.69 73 CYS A O 1
ATOM 544 N N . GLY A 1 74 ? 5.938 -3.586 -3.906 1 98.25 74 GLY A N 1
ATOM 545 C CA . GLY A 1 74 ? 5.531 -3.26 -2.549 1 98.25 74 GLY A CA 1
ATOM 546 C C . GLY A 1 74 ? 5.965 -1.872 -2.113 1 98.25 74 GLY A C 1
ATOM 547 O O . GLY A 1 74 ? 5.203 -1.151 -1.466 1 98.25 74 GLY A O 1
ATOM 548 N N . GLY A 1 75 ? 7.16 -1.504 -2.416 1 98.5 75 GLY A N 1
ATOM 549 C CA . GLY A 1 75 ? 7.676 -0.193 -2.057 1 98.5 75 GLY A CA 1
ATOM 550 C C . GLY A 1 75 ? 7.094 0.929 -2.898 1 98.5 75 GLY A C 1
ATOM 551 O O . GLY A 1 75 ? 7.039 2.078 -2.455 1 98.5 75 GLY A O 1
ATOM 552 N N . PHE A 1 76 ? 6.684 0.584 -4.027 1 98.81 76 PHE A N 1
ATOM 553 C CA . PHE A 1 76 ? 6.129 1.552 -4.965 1 98.81 76 PHE A CA 1
ATOM 554 C C . PHE A 1 76 ? 4.684 1.889 -4.605 1 98.81 76 PHE A C 1
ATOM 556 O O . PHE A 1 76 ? 4.27 3.045 -4.703 1 98.81 76 PHE A O 1
ATOM 563 N N . THR A 1 77 ? 3.932 0.916 -4.219 1 98.88 77 THR A N 1
ATOM 564 C CA . THR A 1 77 ? 2.545 1.155 -3.832 1 98.88 77 THR A CA 1
ATOM 565 C C . THR A 1 77 ? 2.441 1.432 -2.334 1 98.88 77 THR A C 1
ATOM 567 O O . THR A 1 77 ? 3.398 1.212 -1.59 1 98.88 77 THR A O 1
ATOM 570 N N . THR A 1 78 ? 1.352 1.956 -1.902 1 98.88 78 THR A N 1
ATOM 571 C CA . THR A 1 78 ? 1.217 2.295 -0.49 1 98.88 78 THR A CA 1
ATOM 572 C C . THR A 1 78 ? -0.241 2.201 -0.048 1 98.88 78 THR A C 1
ATOM 574 O O . THR A 1 78 ? -1.134 2.717 -0.724 1 98.88 78 THR A O 1
ATOM 577 N N . PHE A 1 79 ? -0.417 1.562 1.069 1 98.88 79 PHE A N 1
ATOM 578 C CA . PHE A 1 79 ? -1.748 1.462 1.655 1 98.88 79 PHE A CA 1
ATOM 579 C C . PHE A 1 79 ? -1.928 2.486 2.77 1 98.88 79 PHE A C 1
ATOM 581 O O . PHE A 1 79 ? -3.029 3 2.977 1 98.88 79 PHE A O 1
ATOM 588 N N . SER A 1 80 ? -0.861 2.83 3.471 1 98.81 80 SER A N 1
ATOM 589 C CA . SER A 1 80 ? -0.949 3.773 4.582 1 98.81 80 SER A CA 1
ATOM 590 C C . SER A 1 80 ? -1.347 5.164 4.098 1 98.81 80 SER A C 1
ATOM 592 O O . SER A 1 80 ? -2.203 5.812 4.695 1 98.81 80 SER A O 1
ATOM 594 N N . THR A 1 81 ? -0.703 5.617 2.965 1 98.56 81 THR A N 1
ATOM 595 C CA . THR A 1 81 ? -1.068 6.91 2.4 1 98.56 81 THR A CA 1
ATOM 596 C C . THR A 1 81 ? -2.512 6.895 1.902 1 98.56 81 THR A C 1
ATOM 598 O O . THR A 1 81 ? -3.258 7.852 2.117 1 98.56 81 THR A O 1
ATOM 601 N N . PHE A 1 82 ? -2.859 5.836 1.258 1 98.75 82 PHE A N 1
ATOM 602 C CA . PHE A 1 82 ? -4.234 5.66 0.803 1 98.75 82 PHE A CA 1
ATOM 603 C C . PHE A 1 82 ? -5.211 5.785 1.968 1 98.75 82 PHE A C 1
ATOM 605 O O . PHE A 1 82 ? -6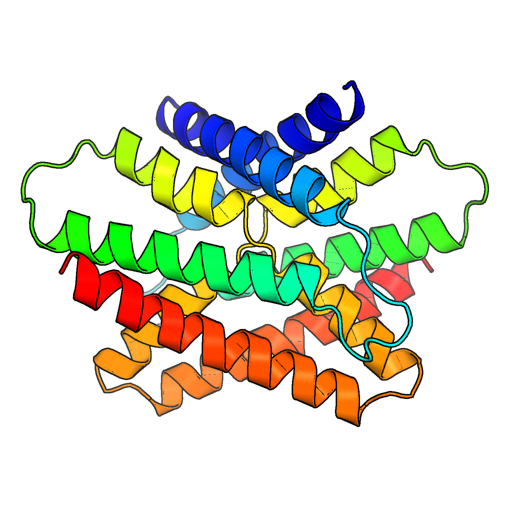.223 6.48 1.864 1 98.75 82 PHE A O 1
ATOM 612 N N . ALA A 1 83 ? -4.938 5.129 3.09 1 98.88 83 ALA A N 1
ATOM 613 C CA . ALA A 1 83 ? -5.793 5.18 4.273 1 98.88 83 ALA A CA 1
ATOM 614 C C . ALA A 1 83 ? -5.812 6.578 4.879 1 98.88 83 ALA A C 1
ATOM 616 O O . ALA A 1 83 ? -6.867 7.062 5.297 1 98.88 83 ALA A O 1
ATOM 617 N N . LEU A 1 84 ? -4.652 7.207 4.941 1 98.5 84 LEU A N 1
ATOM 618 C CA . LEU A 1 84 ? -4.539 8.555 5.492 1 98.5 84 LEU A CA 1
ATOM 619 C C . LEU A 1 84 ? -5.352 9.547 4.668 1 98.5 84 LEU A C 1
ATOM 621 O O . LEU A 1 84 ? -6.09 10.367 5.219 1 98.5 84 LEU A O 1
ATOM 625 N N . GLU A 1 85 ? -5.191 9.461 3.363 1 98.56 85 GLU A N 1
ATOM 626 C CA . GLU A 1 85 ? -5.926 10.344 2.469 1 98.56 85 GLU A CA 1
ATOM 627 C C . GLU A 1 85 ? -7.43 10.102 2.561 1 98.56 85 GLU A C 1
ATOM 629 O O . GLU A 1 85 ? -8.219 11.047 2.541 1 98.56 85 GLU A O 1
ATOM 634 N N . THR A 1 86 ? -7.797 8.82 2.613 1 98.75 86 THR A N 1
ATOM 635 C CA . THR A 1 86 ? -9.203 8.484 2.801 1 98.75 86 THR A CA 1
ATOM 636 C C . THR A 1 86 ? -9.734 9.086 4.098 1 98.75 86 THR A C 1
ATOM 638 O O . THR A 1 86 ? -10.797 9.719 4.105 1 98.75 86 THR A O 1
ATOM 641 N N . GLY A 1 87 ? -8.984 8.914 5.168 1 98.31 87 GLY A N 1
ATOM 642 C CA . GLY A 1 87 ? -9.375 9.484 6.449 1 98.31 87 GLY A CA 1
ATOM 643 C C . GLY A 1 87 ? -9.484 10.992 6.418 1 98.31 87 GLY A C 1
ATOM 644 O O . GLY A 1 87 ? -10.375 11.57 7.047 1 98.31 87 GLY A O 1
ATOM 645 N N . THR A 1 88 ? -8.586 11.617 5.738 1 97.56 88 THR A N 1
ATOM 646 C CA . THR A 1 88 ? -8.594 13.07 5.629 1 97.56 88 THR A CA 1
ATOM 647 C C . THR A 1 88 ? -9.852 13.547 4.898 1 97.56 88 THR A C 1
ATOM 649 O O . THR A 1 88 ? -10.5 14.5 5.328 1 97.56 88 THR A O 1
ATOM 652 N N . LEU A 1 89 ? -10.188 12.922 3.789 1 98.06 89 LEU A N 1
ATOM 653 C CA . LEU A 1 89 ? -11.406 13.266 3.064 1 98.06 89 LEU A CA 1
ATOM 654 C C . LEU A 1 89 ? -12.633 13.141 3.967 1 98.06 89 LEU A C 1
ATOM 656 O O . LEU A 1 89 ? -13.484 14.031 3.986 1 98.06 89 LEU A O 1
ATOM 660 N N . VAL A 1 90 ? -12.656 12.102 4.75 1 97.62 90 VAL A N 1
ATOM 661 C CA . VAL A 1 90 ? -13.781 11.844 5.645 1 97.62 90 VAL A CA 1
ATOM 662 C C . VAL A 1 90 ? -13.828 12.914 6.738 1 97.62 90 VAL A C 1
ATOM 664 O O . VAL A 1 90 ? -14.891 13.461 7.039 1 97.62 90 VAL A O 1
ATOM 667 N N . SER A 1 91 ? -12.68 13.219 7.289 1 96.56 9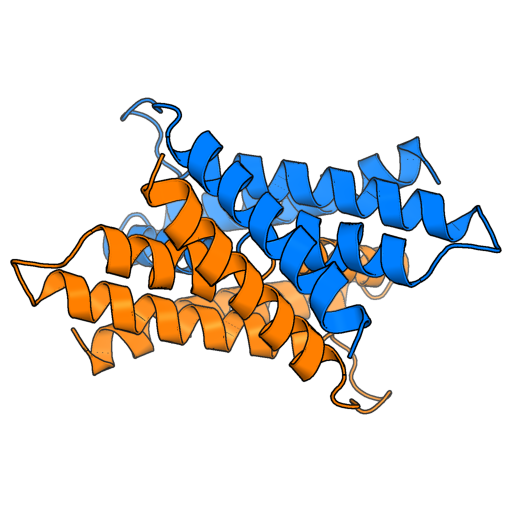1 SER A N 1
ATOM 668 C CA . SER A 1 91 ? -12.602 14.195 8.375 1 96.56 91 SER A CA 1
ATOM 669 C C . SER A 1 91 ? -12.977 15.594 7.887 1 96.56 91 SER A C 1
ATOM 671 O O . SER A 1 91 ? -13.438 16.422 8.664 1 96.56 91 SER A O 1
ATOM 673 N N . GLU A 1 92 ? -12.797 15.836 6.648 1 97 92 GLU A N 1
ATOM 674 C CA . GLU A 1 92 ? -13.109 17.125 6.055 1 97 92 GLU A CA 1
ATOM 675 C C . GLU A 1 92 ? -14.57 17.203 5.617 1 97 92 GLU A C 1
ATOM 677 O O . GLU A 1 92 ? -15 18.188 5.023 1 97 92 GLU A O 1
ATOM 682 N N . GLY A 1 93 ? -15.273 16.203 5.844 1 97.5 93 GLY A N 1
ATOM 683 C CA . GLY A 1 93 ? -16.688 16.172 5.5 1 97.5 93 GLY A CA 1
ATOM 684 C C . GLY A 1 93 ? -16.938 15.742 4.066 1 97.5 93 GLY A C 1
ATOM 685 O O . GLY A 1 93 ? -18.078 15.766 3.598 1 97.5 93 GLY A O 1
ATOM 686 N N . ARG A 1 94 ? -15.914 15.414 3.381 1 97.81 94 ARG A N 1
ATOM 687 C CA . ARG A 1 94 ? -16 14.977 1.991 1 97.81 94 ARG A CA 1
ATOM 688 C C . ARG A 1 94 ? -16.141 13.461 1.899 1 97.81 94 ARG A C 1
ATOM 690 O O . ARG A 1 94 ? -15.383 12.805 1.184 1 97.81 94 ARG A O 1
ATOM 697 N N . VAL A 1 95 ? -17.172 12.969 2.521 1 97.94 95 VAL A N 1
ATOM 698 C CA . VAL A 1 95 ? -17.375 11.531 2.703 1 97.94 95 VAL A CA 1
ATOM 699 C C . VAL A 1 95 ? -17.625 10.875 1.351 1 97.94 95 VAL A C 1
ATOM 701 O O . VAL A 1 95 ? -17.094 9.797 1.069 1 97.94 95 VAL A O 1
ATOM 704 N N . SER A 1 96 ? -18.438 11.5 0.475 1 98.12 96 SER A N 1
ATOM 705 C CA . SER A 1 96 ? -18.719 10.938 -0.84 1 98.12 96 SER A CA 1
ATOM 706 C C . SER A 1 96 ? -17.453 10.805 -1.677 1 98.12 96 SER A C 1
ATOM 708 O O . SER A 1 96 ? -17.281 9.805 -2.379 1 98.12 96 SER A O 1
ATOM 710 N N . GLU A 1 97 ? -16.578 11.766 -1.599 1 98.06 97 GLU A N 1
ATOM 711 C CA . GLU A 1 97 ? -15.305 11.719 -2.305 1 98.06 97 GLU A CA 1
ATOM 712 C C . GLU A 1 97 ? -14.406 10.617 -1.744 1 98.06 97 GLU A C 1
ATOM 714 O O . GLU A 1 97 ? -13.68 9.953 -2.492 1 98.06 97 GLU A O 1
ATOM 719 N N . GLY A 1 98 ? -14.461 10.477 -0.418 1 98.44 98 GLY A N 1
ATOM 720 C CA . GLY A 1 98 ? -13.719 9.391 0.203 1 98.44 98 GLY A CA 1
ATOM 721 C C . GLY A 1 98 ? -14.148 8.016 -0.279 1 98.44 98 GLY A C 1
ATOM 722 O O . GLY A 1 98 ? -13.305 7.18 -0.616 1 98.44 98 GLY A O 1
ATOM 723 N N . ILE A 1 99 ? -15.43 7.84 -0.301 1 98.25 99 ILE A N 1
ATOM 724 C CA . ILE A 1 99 ? -15.977 6.57 -0.764 1 98.25 99 ILE A CA 1
ATOM 725 C C . ILE A 1 99 ? -15.602 6.348 -2.227 1 98.25 99 ILE A C 1
ATOM 727 O O . ILE A 1 99 ? -15.195 5.246 -2.607 1 98.25 99 ILE A O 1
ATOM 731 N N . LEU A 1 100 ? -15.742 7.328 -3.035 1 98.31 100 LEU A N 1
ATOM 732 C CA . LEU A 1 100 ? -15.375 7.242 -4.445 1 98.31 100 LEU A CA 1
ATOM 733 C C . LEU A 1 100 ? -13.906 6.883 -4.602 1 98.31 100 LEU A C 1
ATOM 735 O O . LEU A 1 100 ? -13.547 6.043 -5.434 1 98.31 100 LEU A O 1
ATOM 739 N N . TYR A 1 101 ? -13.07 7.5 -3.854 1 98.62 101 TYR A N 1
ATOM 740 C CA . TYR A 1 101 ? -11.633 7.258 -3.855 1 98.62 101 TYR A CA 1
ATOM 741 C C . TYR A 1 101 ? -11.32 5.805 -3.525 1 98.62 101 TYR A C 1
ATOM 743 O O . TYR A 1 101 ? -10.508 5.168 -4.207 1 98.62 101 TYR A O 1
ATOM 751 N N . VAL A 1 102 ? -11.977 5.262 -2.52 1 98.81 102 VAL A N 1
ATOM 752 C CA . VAL A 1 102 ? -11.789 3.879 -2.098 1 98.81 102 VAL A CA 1
ATOM 753 C C . VAL A 1 102 ? -12.234 2.932 -3.207 1 98.81 102 VAL A C 1
ATOM 755 O O . VAL A 1 102 ? -11.5 2.018 -3.588 1 98.81 102 VAL A O 1
ATOM 758 N N . VAL A 1 103 ? -13.375 3.166 -3.732 1 98.69 103 VAL A N 1
ATOM 759 C CA . VAL A 1 103 ? -13.961 2.285 -4.738 1 98.69 103 VAL A CA 1
ATOM 760 C C . VAL A 1 103 ? -13.102 2.297 -6 1 98.69 103 VAL A C 1
ATOM 762 O O . VAL A 1 103 ? -12.758 1.241 -6.535 1 98.69 103 VAL A O 1
ATOM 765 N N . LEU A 1 104 ? -12.75 3.447 -6.461 1 98.75 104 LEU A N 1
ATOM 766 C CA . LEU A 1 104 ? -11.945 3.549 -7.676 1 98.75 104 LEU A CA 1
ATOM 767 C C . LEU A 1 104 ? -10.578 2.912 -7.477 1 98.75 104 LEU A C 1
ATOM 769 O O . LEU A 1 104 ? -10.07 2.219 -8.367 1 98.75 104 LEU A O 1
ATOM 773 N N . SER A 1 105 ? -9.969 3.139 -6.336 1 98.88 105 SER A N 1
ATOM 774 C CA . SER A 1 105 ? -8.648 2.586 -6.059 1 98.88 105 SER A CA 1
ATOM 775 C C . SER A 1 105 ? -8.68 1.062 -6.062 1 98.88 105 SER A C 1
ATOM 777 O O . SER A 1 105 ? -7.848 0.422 -6.711 1 98.88 105 SER A O 1
ATOM 779 N N . VAL A 1 106 ? -9.656 0.49 -5.34 1 98.81 106 VAL A N 1
ATOM 780 C CA . VAL A 1 106 ? -9.734 -0.963 -5.223 1 98.81 106 VAL A CA 1
ATOM 781 C C . VAL A 1 106 ? -10.141 -1.567 -6.566 1 98.81 106 VAL A C 1
ATOM 783 O O . VAL A 1 106 ? -9.484 -2.482 -7.066 1 98.81 106 VAL A O 1
ATOM 786 N N . LEU A 1 107 ? -11.18 -1.052 -7.148 1 98.75 107 LEU A N 1
ATOM 787 C CA . LEU A 1 107 ? -11.719 -1.61 -8.383 1 98.75 107 LEU A CA 1
ATOM 788 C C . LEU A 1 107 ? -10.688 -1.562 -9.5 1 98.75 107 LEU A C 1
ATOM 790 O O . LEU A 1 107 ? -10.406 -2.58 -10.141 1 98.75 107 LEU A O 1
ATOM 794 N N . PHE A 1 108 ? -10.086 -0.449 -9.758 1 98.88 108 PHE A N 1
ATOM 795 C CA . PHE A 1 108 ? -9.164 -0.305 -10.875 1 98.88 108 PHE A CA 1
ATOM 796 C C . PHE A 1 108 ? -7.863 -1.055 -10.602 1 98.88 108 PHE A C 1
ATOM 798 O O . PHE A 1 108 ? -7.215 -1.54 -11.531 1 98.88 108 PHE A O 1
ATOM 805 N N . SER A 1 109 ? -7.473 -1.185 -9.352 1 98.94 109 SER A N 1
ATOM 806 C CA . SER A 1 109 ? -6.262 -1.941 -9.062 1 98.94 109 SER A CA 1
ATOM 807 C C . SER A 1 109 ? -6.484 -3.438 -9.258 1 98.94 109 SER A C 1
ATOM 809 O O . SER A 1 109 ? -5.609 -4.141 -9.766 1 98.94 109 SER A O 1
ATOM 811 N N . VAL A 1 110 ? -7.641 -3.947 -8.797 1 98.88 110 VAL A N 1
ATOM 812 C CA . VAL A 1 110 ? -7.93 -5.363 -9 1 98.88 110 VAL A CA 1
ATOM 813 C C . VAL A 1 110 ? -8.047 -5.656 -10.5 1 98.88 110 VAL A C 1
ATOM 815 O O . VAL A 1 110 ? -7.508 -6.656 -10.984 1 98.88 110 VAL A O 1
ATOM 818 N N . LEU A 1 111 ? -8.719 -4.805 -11.25 1 98.81 111 LEU A N 1
ATOM 819 C CA . LEU A 1 111 ? -8.805 -4.965 -12.695 1 98.81 111 LEU A CA 1
ATOM 820 C C . LEU A 1 111 ? -7.418 -4.902 -13.328 1 98.81 111 LEU A C 1
ATOM 822 O O . LEU A 1 111 ? -7.133 -5.629 -14.281 1 98.81 111 LEU A O 1
ATOM 826 N N . ALA A 1 112 ? -6.598 -4.012 -12.844 1 98.88 112 ALA A N 1
ATOM 827 C CA . ALA A 1 112 ? -5.23 -3.877 -13.344 1 98.88 112 ALA A CA 1
ATOM 828 C C . ALA A 1 112 ? -4.434 -5.156 -13.102 1 98.88 112 ALA A C 1
ATOM 830 O O . ALA A 1 112 ? -3.623 -5.555 -13.945 1 98.88 112 ALA A O 1
ATOM 831 N N . VAL A 1 113 ? -4.625 -5.758 -11.93 1 98.75 113 VAL A N 1
ATOM 832 C CA . VAL A 1 113 ? -3.984 -7.039 -11.656 1 98.75 113 VAL A CA 1
ATOM 833 C C . VAL A 1 113 ? -4.379 -8.055 -12.727 1 98.75 113 VAL A C 1
ATOM 835 O O . VAL A 1 113 ? -3.521 -8.742 -13.289 1 98.75 113 VAL A O 1
ATOM 838 N N . PHE A 1 114 ? -5.652 -8.195 -13.031 1 98.56 114 PHE A N 1
ATOM 839 C CA . PHE A 1 114 ? -6.133 -9.141 -14.031 1 98.56 114 PHE A CA 1
ATOM 840 C C . PHE A 1 114 ? -5.57 -8.805 -15.406 1 98.56 114 PHE A C 1
ATOM 842 O O . PHE A 1 114 ? -5.195 -9.703 -16.156 1 98.56 114 PHE A O 1
ATOM 849 N N . ALA A 1 115 ? -5.547 -7.535 -15.727 1 98.62 115 ALA A N 1
ATOM 850 C CA . ALA A 1 115 ? -4.988 -7.113 -17.016 1 98.62 115 ALA A CA 1
ATOM 851 C C . ALA A 1 115 ? -3.514 -7.492 -17.109 1 98.62 115 ALA A C 1
ATOM 853 O O . ALA A 1 115 ? -3.062 -7.977 -18.156 1 98.62 115 ALA A O 1
ATOM 854 N N . GLY A 1 116 ? -2.746 -7.191 -16.047 1 98.38 116 GLY A N 1
ATOM 855 C CA . GLY A 1 116 ? -1.345 -7.582 -16.031 1 98.38 116 GLY A CA 1
ATOM 856 C C . GLY A 1 116 ? -1.135 -9.07 -16.219 1 98.38 116 GLY A C 1
ATOM 857 O O . GLY A 1 116 ? -0.267 -9.484 -16.984 1 98.38 116 GLY A O 1
ATOM 858 N N . ARG A 1 117 ? -1.909 -9.844 -15.516 1 96.38 117 ARG A N 1
ATOM 859 C CA . ARG A 1 117 ? -1.826 -11.289 -15.648 1 96.38 117 ARG A CA 1
ATOM 860 C C . ARG A 1 117 ? -2.133 -11.727 -17.078 1 96.38 117 ARG A C 1
ATOM 862 O O . ARG A 1 117 ? -1.511 -12.664 -17.594 1 96.38 117 ARG A O 1
ATOM 869 N N . ALA A 1 118 ? -3.105 -11.117 -17.672 1 96.12 118 ALA A N 1
ATOM 870 C CA . ALA A 1 118 ? -3.525 -11.469 -19.031 1 96.12 118 ALA A CA 1
ATOM 871 C C . ALA A 1 118 ? -2.418 -11.18 -20.047 1 96.12 118 ALA A C 1
ATOM 873 O O . ALA A 1 118 ? -2.289 -11.883 -21.047 1 96.12 118 ALA A O 1
ATOM 874 N N . VAL A 1 119 ? -1.646 -10.172 -19.812 1 95.56 119 VAL A N 1
ATOM 875 C CA . VAL A 1 119 ? -0.578 -9.766 -20.719 1 95.56 119 VAL A CA 1
ATOM 876 C C . VAL A 1 119 ? 0.551 -10.797 -20.688 1 95.56 119 VAL A C 1
ATOM 878 O O . VAL A 1 119 ? 1.159 -11.094 -21.719 1 95.56 119 VAL A O 1
ATOM 881 N N . THR A 1 120 ? 0.838 -11.344 -19.516 1 90.56 120 THR A N 1
ATOM 882 C CA . THR A 1 120 ? 2.023 -12.188 -19.391 1 90.56 120 THR A CA 1
ATOM 883 C C . THR A 1 120 ? 1.63 -13.633 -19.125 1 90.56 120 THR A C 1
ATOM 885 O O . THR A 1 120 ? 2.467 -14.539 -19.219 1 90.56 120 THR A O 1
ATOM 888 N N . GLY A 1 121 ? 0.446 -13.797 -18.516 1 77.75 121 GLY A N 1
ATOM 889 C CA . GLY A 1 121 ? 0.002 -15.148 -18.219 1 77.75 121 GLY A CA 1
ATOM 890 C C . GLY A 1 121 ? -0.593 -15.867 -19.422 1 77.75 121 GLY A C 1
ATOM 891 O O . GLY A 1 121 ? -0.769 -15.266 -20.484 1 77.75 121 GLY A O 1
ATOM 892 N N . MET B 1 1 ? 17.609 15.711 -4.348 1 84.31 1 MET B N 1
ATOM 893 C CA . MET B 1 1 ? 18.5 14.555 -4.375 1 84.31 1 MET B CA 1
ATOM 894 C C . MET B 1 1 ? 18.609 13.906 -3 1 84.31 1 MET B C 1
ATOM 896 O O . MET B 1 1 ? 18.359 12.711 -2.852 1 84.31 1 MET B O 1
ATOM 900 N N . ILE B 1 2 ? 18.688 14.711 -1.91 1 94.69 2 ILE B N 1
ATOM 901 C CA . ILE B 1 2 ? 18.859 14.094 -0.6 1 94.69 2 ILE B CA 1
ATOM 902 C C . ILE B 1 2 ? 17.547 13.492 -0.13 1 94.69 2 ILE B C 1
ATOM 904 O O . ILE B 1 2 ? 17.531 12.492 0.588 1 94.69 2 ILE B O 1
ATOM 908 N N . GLN B 1 3 ? 16.469 14.023 -0.61 1 96.81 3 GLN B N 1
ATOM 909 C CA . GLN B 1 3 ? 15.148 13.516 -0.263 1 96.81 3 GLN B CA 1
ATOM 910 C C . GLN B 1 3 ? 14.969 12.078 -0.757 1 96.81 3 GLN B C 1
ATOM 912 O O . GLN B 1 3 ? 14.328 11.266 -0.086 1 96.81 3 GLN B O 1
ATOM 917 N N . CYS B 1 4 ? 15.555 11.773 -1.867 1 97.88 4 CYS B N 1
ATOM 918 C CA . CYS B 1 4 ? 15.453 10.43 -2.426 1 97.88 4 CYS B CA 1
ATOM 919 C C . CYS B 1 4 ? 16.188 9.422 -1.544 1 97.88 4 CYS B C 1
ATOM 921 O O . CYS B 1 4 ? 15.766 8.266 -1.446 1 97.88 4 CYS B O 1
ATOM 923 N N . VAL B 1 5 ? 17.188 9.875 -0.951 1 98.06 5 VAL B N 1
ATOM 924 C CA . VAL B 1 5 ? 17.953 8.984 -0.074 1 98.06 5 VAL B CA 1
ATOM 925 C C . VAL B 1 5 ? 17.141 8.672 1.177 1 98.06 5 VAL B C 1
ATOM 927 O O . VAL B 1 5 ? 17.062 7.516 1.601 1 98.06 5 VAL B O 1
ATOM 930 N N . PHE B 1 6 ? 16.531 9.656 1.768 1 98 6 PHE B N 1
ATOM 931 C CA . PHE B 1 6 ? 15.727 9.461 2.967 1 98 6 PHE B CA 1
ATOM 932 C C . PHE B 1 6 ? 14.523 8.578 2.67 1 98 6 PHE B C 1
ATOM 934 O O . PHE B 1 6 ? 14.25 7.629 3.408 1 98 6 PHE B O 1
ATOM 941 N N . VAL B 1 7 ? 13.875 8.875 1.576 1 98.62 7 VAL B N 1
ATOM 942 C CA . VAL B 1 7 ? 12.703 8.102 1.166 1 98.62 7 VAL B CA 1
ATOM 943 C C . VAL B 1 7 ? 13.117 6.664 0.853 1 98.62 7 VAL B C 1
ATOM 945 O O . VAL B 1 7 ? 12.445 5.715 1.269 1 98.62 7 VAL B O 1
ATOM 948 N N . GLY B 1 8 ? 14.211 6.578 0.111 1 98.75 8 GLY B N 1
ATOM 949 C CA . GLY B 1 8 ? 14.695 5.258 -0.255 1 98.75 8 GLY B CA 1
ATOM 950 C C . GLY B 1 8 ? 15.109 4.422 0.941 1 98.75 8 GLY B C 1
ATOM 951 O O . GLY B 1 8 ? 14.805 3.229 1.009 1 98.75 8 GLY B O 1
ATOM 952 N N . MET B 1 9 ? 15.805 4.977 1.875 1 98.69 9 MET B N 1
ATOM 953 C CA . MET B 1 9 ? 16.219 4.266 3.082 1 98.69 9 MET B CA 1
ATOM 954 C C . MET B 1 9 ? 15.008 3.828 3.898 1 98.69 9 MET B C 1
ATOM 956 O O . MET B 1 9 ? 14.969 2.709 4.418 1 98.69 9 MET B O 1
ATOM 960 N N . GLY B 1 10 ? 14.094 4.703 4.047 1 98.75 10 GLY B N 1
ATOM 961 C CA . GLY B 1 10 ? 12.844 4.316 4.691 1 98.75 10 GLY B CA 1
ATOM 962 C C . GLY B 1 10 ? 12.133 3.182 3.982 1 98.75 10 GLY B C 1
ATOM 963 O O . GLY B 1 10 ? 11.656 2.242 4.621 1 98.75 10 GLY B O 1
ATOM 964 N N . GLY B 1 11 ? 12.086 3.322 2.623 1 98.81 11 GLY B N 1
ATOM 965 C CA . GLY B 1 11 ? 11.484 2.266 1.826 1 98.81 11 GLY B CA 1
ATOM 966 C C . GLY B 1 11 ? 12.188 0.932 1.968 1 98.81 11 GLY B C 1
ATOM 967 O O . GLY B 1 11 ? 11.539 -0.116 2.031 1 98.81 11 GLY B O 1
ATOM 968 N N . PHE B 1 12 ? 13.5 0.99 2.031 1 98.81 12 PHE B N 1
ATOM 969 C CA . PHE B 1 12 ? 14.305 -0.208 2.254 1 98.81 12 PHE B CA 1
ATOM 970 C C . PHE B 1 12 ? 13.914 -0.882 3.564 1 98.81 12 PHE B C 1
ATOM 972 O O . PHE B 1 12 ? 13.586 -2.07 3.584 1 98.81 12 PHE B O 1
ATOM 979 N N . LEU B 1 13 ? 13.914 -0.172 4.602 1 98.81 13 LEU B N 1
ATOM 980 C CA . LEU B 1 13 ? 13.594 -0.712 5.918 1 98.81 13 LEU B CA 1
ATOM 981 C C . LEU B 1 13 ? 12.148 -1.187 5.98 1 98.81 13 LEU B C 1
ATOM 983 O O . LEU B 1 13 ? 11.867 -2.271 6.492 1 98.81 13 LEU B O 1
ATOM 987 N N . GLY B 1 14 ? 11.242 -0.388 5.484 1 98.81 14 GLY B N 1
ATOM 988 C CA . GLY B 1 14 ? 9.844 -0.771 5.457 1 98.81 14 GLY B CA 1
ATOM 989 C C . GLY B 1 14 ? 9.594 -2.082 4.734 1 98.81 14 GLY B C 1
ATOM 990 O O . GLY B 1 14 ? 8.891 -2.955 5.246 1 98.81 14 GLY B O 1
ATOM 991 N N . ALA B 1 15 ? 10.219 -2.191 3.609 1 98.81 15 ALA B N 1
ATOM 992 C CA . ALA B 1 15 ? 10.047 -3.402 2.811 1 98.81 15 ALA B CA 1
ATOM 993 C C . ALA B 1 15 ? 10.602 -4.621 3.543 1 98.81 15 ALA B C 1
ATOM 995 O O . ALA B 1 15 ? 10.016 -5.703 3.494 1 98.81 15 ALA B O 1
ATOM 996 N N . VAL B 1 16 ? 11.711 -4.465 4.176 1 98.81 16 VAL B N 1
ATOM 997 C CA . VAL B 1 16 ? 12.328 -5.566 4.902 1 98.81 16 VAL B CA 1
ATOM 998 C C . VAL B 1 16 ? 11.445 -5.977 6.078 1 98.81 16 VAL B C 1
ATOM 1000 O O . VAL B 1 16 ? 11.234 -7.168 6.312 1 98.81 16 VAL B O 1
ATOM 1003 N N . PHE B 1 17 ? 10.906 -5.047 6.801 1 98.69 17 PHE B N 1
ATOM 1004 C CA . PHE B 1 17 ? 10.008 -5.359 7.906 1 98.69 17 PHE B CA 1
ATOM 1005 C C . PHE B 1 17 ? 8.758 -6.074 7.402 1 98.69 17 PHE B C 1
ATOM 1007 O O . PHE B 1 17 ? 8.312 -7.055 8 1 98.69 17 PHE B O 1
ATOM 1014 N N . ARG B 1 18 ? 8.203 -5.551 6.348 1 98.69 18 ARG B N 1
ATOM 1015 C CA . ARG B 1 18 ? 7.055 -6.207 5.738 1 98.69 18 ARG B CA 1
ATOM 1016 C C . ARG B 1 18 ? 7.375 -7.652 5.383 1 98.69 18 ARG B C 1
ATOM 1018 O O . ARG B 1 18 ? 6.594 -8.562 5.684 1 98.69 18 ARG B O 1
ATOM 1025 N N . TYR B 1 19 ? 8.492 -7.875 4.777 1 98.25 19 TYR B N 1
ATOM 1026 C CA . TYR B 1 19 ? 8.914 -9.203 4.352 1 98.25 19 TYR B CA 1
ATOM 1027 C C . TYR B 1 19 ? 9.055 -10.141 5.547 1 98.25 19 TYR B C 1
ATOM 1029 O O . TYR B 1 19 ? 8.562 -11.273 5.523 1 98.25 19 TYR B O 1
ATOM 1037 N N . LEU B 1 20 ? 9.711 -9.633 6.566 1 98.06 20 LEU B N 1
ATOM 1038 C CA . LEU B 1 20 ? 9.945 -10.445 7.754 1 98.06 20 LEU B CA 1
ATOM 1039 C C . LEU B 1 20 ? 8.633 -10.805 8.438 1 98.06 20 LEU B C 1
ATOM 1041 O O . LEU B 1 20 ? 8.453 -11.93 8.898 1 98.06 20 LEU B O 1
ATOM 1045 N N . LEU B 1 21 ? 7.699 -9.945 8.492 1 97.38 21 LEU B N 1
ATOM 1046 C CA . LEU B 1 21 ? 6.387 -10.25 9.055 1 97.38 21 LEU B CA 1
ATOM 1047 C C . LEU B 1 21 ? 5.637 -11.234 8.172 1 97.38 21 LEU B C 1
ATOM 1049 O O . LEU B 1 21 ? 4.832 -12.031 8.664 1 97.38 21 LEU B O 1
ATOM 1053 N N . GLY B 1 22 ? 5.879 -11.117 6.883 1 95.94 22 GLY B N 1
ATOM 1054 C CA . GLY B 1 22 ? 5.258 -12.023 5.934 1 95.94 22 GLY B CA 1
ATOM 1055 C C . GLY B 1 22 ? 5.672 -13.477 6.137 1 95.94 22 GLY B C 1
ATOM 1056 O O . GLY B 1 22 ? 5.027 -14.383 5.613 1 95.94 22 GLY B O 1
ATOM 1057 N N . LEU B 1 23 ? 6.797 -13.648 6.871 1 94.38 23 LEU B N 1
ATOM 1058 C CA . LEU B 1 23 ? 7.32 -14.992 7.086 1 94.38 23 LEU B CA 1
ATOM 1059 C C . LEU B 1 23 ? 6.641 -15.656 8.273 1 94.38 23 LEU B C 1
ATOM 1061 O O . LEU B 1 23 ? 6.82 -16.859 8.508 1 94.38 23 LEU B O 1
ATOM 1065 N N . ILE B 1 24 ? 5.867 -14.914 9.047 1 93.69 24 ILE B N 1
ATOM 1066 C CA . ILE B 1 24 ? 5.141 -15.484 10.18 1 93.69 24 ILE B CA 1
ATOM 1067 C C . ILE B 1 24 ? 4.129 -16.516 9.672 1 93.69 24 ILE B C 1
ATOM 1069 O O . ILE B 1 24 ? 3.291 -16.203 8.82 1 93.69 24 ILE B O 1
ATOM 1073 N N . PRO B 1 25 ? 4.219 -17.688 10.148 1 89.69 25 PRO B N 1
ATOM 1074 C CA . PRO B 1 25 ? 3.279 -18.703 9.688 1 89.69 25 PRO B CA 1
ATOM 1075 C C . PRO B 1 25 ? 1.845 -18.438 10.133 1 89.69 25 PRO B C 1
ATOM 1077 O O . PRO B 1 25 ? 1.622 -17.984 11.258 1 89.69 25 PRO B O 1
ATOM 1080 N N . VAL B 1 26 ? 0.984 -18.562 9.227 1 87.25 26 VAL B N 1
ATOM 1081 C CA . VAL B 1 26 ? -0.435 -18.391 9.516 1 87.25 26 VAL B CA 1
ATOM 1082 C C . VAL B 1 26 ? -1.183 -19.688 9.227 1 87.25 26 VAL B C 1
ATOM 1084 O O . VAL B 1 26 ? -0.793 -20.453 8.344 1 87.25 26 VAL B O 1
ATOM 1087 N N . SER B 1 27 ? -2.191 -19.875 10.047 1 87.88 27 SER B N 1
ATOM 1088 C CA . SER B 1 27 ? -2.984 -21.078 9.883 1 87.88 27 SER B CA 1
ATOM 1089 C C . SER B 1 27 ? -3.621 -21.141 8.5 1 87.88 27 SER B C 1
ATOM 1091 O O . SER B 1 27 ? -4.098 -20.125 7.984 1 87.88 27 SER B O 1
ATOM 1093 N N . ALA B 1 28 ? -3.658 -22.328 7.93 1 79.69 28 ALA B N 1
ATOM 1094 C CA . ALA B 1 28 ? -4.273 -22.578 6.629 1 79.69 28 ALA B CA 1
ATOM 1095 C C . ALA B 1 28 ? -5.785 -22.391 6.691 1 79.69 28 ALA B C 1
ATOM 1097 O O . ALA B 1 28 ? -6.445 -22.266 5.656 1 79.69 28 ALA B O 1
ATOM 1098 N N . GLN B 1 29 ? -6.199 -22.297 7.844 1 83.94 29 GLN B N 1
ATOM 1099 C CA . GLN B 1 29 ? -7.645 -22.219 8.016 1 83.94 29 GLN B CA 1
ATOM 1100 C C . GLN B 1 29 ? -8.156 -20.797 7.832 1 83.94 29 GLN B C 1
ATOM 1102 O O . GLN B 1 29 ? -9.352 -20.578 7.637 1 83.94 29 GLN B O 1
ATOM 1107 N N . LEU B 1 30 ? -7.227 -19.938 7.84 1 86.94 30 LEU B N 1
ATOM 1108 C CA . LEU B 1 30 ? -7.668 -18.562 7.648 1 86.94 30 LEU B CA 1
ATOM 1109 C C . LEU B 1 30 ? -8.125 -18.328 6.211 1 86.94 30 LEU B C 1
ATOM 1111 O O . LEU B 1 30 ? -7.441 -18.734 5.266 1 86.94 30 LEU B O 1
ATOM 1115 N N . ARG B 1 31 ? -9.266 -17.719 6.117 1 91.75 31 ARG B N 1
ATOM 1116 C CA . ARG B 1 31 ? -9.961 -17.609 4.836 1 91.75 31 ARG B CA 1
ATOM 1117 C C . ARG B 1 31 ? -9.531 -16.359 4.082 1 91.75 31 ARG B C 1
ATOM 1119 O O . ARG B 1 31 ? -9.844 -16.203 2.9 1 91.75 31 ARG B O 1
ATOM 1126 N N . ILE B 1 32 ? -8.898 -15.383 4.793 1 96.25 32 ILE B N 1
ATOM 1127 C CA . ILE B 1 32 ? -8.438 -14.172 4.125 1 96.25 32 ILE B CA 1
ATOM 1128 C C . ILE B 1 32 ? -6.977 -13.906 4.48 1 96.25 32 ILE B C 1
ATOM 1130 O O . ILE B 1 32 ? -6.465 -14.453 5.457 1 96.25 32 ILE B O 1
ATOM 1134 N N . PRO B 1 33 ? -6.246 -13.094 3.693 1 97.5 33 PRO B N 1
ATOM 1135 C CA . PRO B 1 33 ? -4.836 -12.781 3.943 1 97.5 33 PRO B CA 1
ATOM 1136 C C . PRO B 1 33 ? -4.637 -11.891 5.168 1 97.5 33 PRO B C 1
ATOM 1138 O O . PRO B 1 33 ? -4.504 -10.672 5.031 1 97.5 33 PRO B O 1
ATOM 1141 N N . VAL B 1 34 ? -4.418 -12.484 6.266 1 97.38 34 VAL B N 1
ATOM 1142 C CA . VAL B 1 34 ? -4.453 -11.758 7.527 1 97.38 34 VAL B CA 1
ATOM 1143 C C . VAL B 1 34 ? -3.121 -11.047 7.758 1 97.38 34 VAL B C 1
ATOM 1145 O O . VAL B 1 34 ? -3.059 -10.039 8.461 1 97.38 34 VAL B O 1
ATOM 1148 N N . ILE B 1 35 ? -2.037 -11.555 7.219 1 97.88 35 ILE B N 1
ATOM 1149 C CA . ILE B 1 35 ? -0.729 -10.945 7.43 1 97.88 35 ILE B CA 1
ATOM 1150 C C . ILE B 1 35 ? -0.676 -9.578 6.742 1 97.88 35 ILE B C 1
ATOM 1152 O O . ILE B 1 35 ? -0.321 -8.578 7.367 1 97.88 35 ILE B O 1
ATOM 1156 N N . THR B 1 36 ? -1.07 -9.555 5.48 1 98.31 36 THR B N 1
ATOM 1157 C CA . THR B 1 36 ? -1.097 -8.297 4.75 1 98.31 36 THR B CA 1
ATOM 1158 C C . THR B 1 36 ? -2.088 -7.324 5.383 1 98.31 36 THR B C 1
ATOM 1160 O O . THR B 1 36 ? -1.809 -6.129 5.492 1 98.31 36 THR B O 1
ATOM 1163 N N . LEU B 1 37 ? -3.199 -7.852 5.781 1 98.56 37 LEU B N 1
ATOM 1164 C CA . LEU B 1 37 ? -4.184 -7.031 6.48 1 98.56 37 LEU B CA 1
ATOM 1165 C C . LEU B 1 37 ? -3.574 -6.391 7.723 1 98.56 37 LEU B C 1
ATOM 1167 O O . LEU B 1 37 ? -3.676 -5.176 7.91 1 98.56 37 LEU B O 1
ATOM 1171 N N . GLY B 1 38 ? -2.93 -7.188 8.531 1 98.56 38 GLY B N 1
ATOM 1172 C CA . GLY B 1 38 ? -2.311 -6.676 9.742 1 98.56 38 GLY B CA 1
ATOM 1173 C C . GLY B 1 38 ? -1.226 -5.652 9.469 1 98.56 38 GLY B C 1
ATOM 1174 O O . GLY B 1 38 ? -1.14 -4.637 10.164 1 98.56 38 GLY B O 1
ATOM 1175 N N . ILE B 1 39 ? -0.422 -5.879 8.484 1 98.75 39 ILE B N 1
ATOM 1176 C CA . ILE B 1 39 ? 0.672 -4.996 8.102 1 98.75 39 ILE B CA 1
ATOM 1177 C C . ILE B 1 39 ? 0.114 -3.637 7.68 1 98.75 39 ILE B C 1
ATOM 1179 O O . ILE B 1 39 ? 0.603 -2.594 8.117 1 98.75 39 ILE B O 1
ATOM 1183 N N . ASN B 1 40 ? -0.903 -3.643 6.875 1 98.88 40 ASN B N 1
ATOM 1184 C CA . ASN B 1 40 ? -1.5 -2.404 6.383 1 98.88 40 ASN B CA 1
ATOM 1185 C C . ASN B 1 40 ? -2.191 -1.632 7.504 1 98.88 40 ASN B C 1
ATOM 1187 O O . ASN B 1 40 ? -2.072 -0.407 7.582 1 98.88 40 ASN B O 1
ATOM 1191 N N . VAL B 1 41 ? -2.828 -2.334 8.375 1 98.94 41 VAL B N 1
ATOM 1192 C CA . VAL B 1 41 ? -3.498 -1.683 9.5 1 98.94 41 VAL B CA 1
ATOM 1193 C C . VAL B 1 41 ? -2.459 -1.074 10.438 1 98.94 41 VAL B C 1
ATOM 1195 O O . VAL B 1 41 ? -2.613 0.063 10.891 1 98.94 41 VAL B O 1
ATOM 1198 N N . LEU B 1 42 ? -1.434 -1.804 10.719 1 98.88 42 LEU B N 1
ATOM 1199 C CA . LEU B 1 42 ? -0.37 -1.298 11.578 1 98.88 42 LEU B CA 1
ATOM 1200 C C . LEU B 1 42 ? 0.3 -0.078 10.953 1 98.88 42 LEU B C 1
ATOM 1202 O O . LEU B 1 42 ? 0.543 0.919 11.641 1 98.88 42 LEU B O 1
ATOM 1206 N N . GLY B 1 43 ? 0.622 -0.19 9.68 1 98.81 43 GLY B N 1
ATOM 1207 C CA . GLY B 1 43 ? 1.197 0.947 8.977 1 98.81 43 GLY B CA 1
ATOM 1208 C C . GLY B 1 43 ? 0.295 2.166 8.977 1 98.81 43 GLY B C 1
ATOM 1209 O O . GLY B 1 43 ? 0.771 3.297 9.102 1 98.81 43 GLY B O 1
ATOM 1210 N N . ALA B 1 44 ? -0.983 1.961 8.836 1 98.94 44 ALA B N 1
ATOM 1211 C CA . ALA B 1 44 ? -1.958 3.049 8.875 1 98.94 44 ALA B CA 1
ATOM 1212 C C . ALA B 1 44 ? -1.983 3.717 10.242 1 98.94 44 ALA B C 1
ATOM 1214 O O . ALA B 1 44 ? -2.09 4.941 10.344 1 98.94 44 ALA B O 1
ATOM 1215 N N . PHE B 1 45 ? -1.874 2.918 11.266 1 98.88 45 PHE B N 1
ATOM 1216 C CA . PHE B 1 45 ? -1.814 3.461 12.625 1 98.88 45 PHE B CA 1
ATOM 1217 C C . PHE B 1 45 ? -0.583 4.34 12.797 1 98.88 45 PHE B C 1
ATOM 1219 O O . PHE B 1 45 ? -0.68 5.457 13.312 1 98.88 45 PHE B O 1
ATOM 1226 N N . VAL B 1 46 ? 0.521 3.871 12.406 1 98.75 46 VAL B N 1
ATOM 1227 C CA . VAL B 1 46 ? 1.788 4.57 12.586 1 98.75 46 VAL B CA 1
ATOM 1228 C C . VAL B 1 46 ? 1.778 5.871 11.781 1 98.75 46 VAL B C 1
ATOM 1230 O O . VAL B 1 46 ? 2.176 6.926 12.289 1 98.75 46 VAL B O 1
ATOM 1233 N N . ILE B 1 47 ? 1.282 5.797 10.531 1 98.31 47 ILE B N 1
ATOM 1234 C CA . ILE B 1 47 ? 1.281 7.016 9.734 1 98.31 47 ILE B CA 1
ATOM 1235 C C . ILE B 1 47 ? 0.305 8.023 10.328 1 98.31 47 ILE B C 1
ATOM 1237 O O . ILE B 1 47 ? 0.53 9.234 10.258 1 98.31 47 ILE B O 1
ATOM 1241 N N . GLY B 1 48 ? -0.821 7.535 10.859 1 98.12 48 GLY B N 1
ATOM 1242 C CA . GLY B 1 48 ? -1.712 8.414 11.602 1 98.12 48 GLY B CA 1
ATOM 1243 C C . GLY B 1 48 ? -1.029 9.109 12.766 1 98.12 48 GLY B C 1
ATOM 1244 O O . GLY B 1 48 ? -1.226 10.312 12.977 1 98.12 48 GLY B O 1
ATOM 1245 N N . MET B 1 49 ? -0.229 8.383 13.531 1 97.5 49 MET B N 1
ATOM 1246 C CA . MET B 1 49 ? 0.534 8.969 14.633 1 97.5 49 MET B CA 1
ATOM 1247 C C . MET B 1 49 ? 1.476 10.055 14.125 1 97.5 49 MET B C 1
ATOM 1249 O O . MET B 1 49 ? 1.589 11.117 14.734 1 97.5 49 MET B O 1
ATOM 1253 N N . ILE B 1 50 ? 2.146 9.805 13.047 1 96.12 50 ILE B N 1
ATOM 1254 C CA . ILE B 1 50 ? 3.094 10.75 12.477 1 96.12 50 ILE B CA 1
ATOM 1255 C C . ILE B 1 50 ? 2.352 11.992 11.992 1 96.12 50 ILE B C 1
ATOM 1257 O O . ILE B 1 50 ? 2.807 13.117 12.211 1 96.12 50 ILE B O 1
ATOM 1261 N N . ALA B 1 51 ? 1.215 11.781 11.336 1 94.56 51 ALA B N 1
ATOM 1262 C CA . ALA B 1 51 ? 0.401 12.906 10.867 1 94.56 51 ALA B CA 1
ATOM 1263 C C . ALA B 1 51 ? -0.08 13.758 12.031 1 94.56 51 ALA B C 1
ATOM 1265 O O . ALA B 1 51 ? -0.074 14.992 11.953 1 94.56 51 ALA B O 1
ATOM 1266 N N . GLY B 1 52 ? -0.481 13.07 13.07 1 94.06 52 GLY B N 1
ATOM 1267 C CA . GLY B 1 52 ? -0.881 13.797 14.258 1 94.06 52 GLY B CA 1
ATOM 1268 C C . GLY B 1 52 ? 0.264 14.555 14.906 1 94.06 52 GLY B C 1
ATOM 1269 O O . GLY B 1 52 ? 0.107 15.703 15.312 1 94.06 52 GLY B O 1
ATOM 1270 N N . TRP B 1 53 ? 1.345 13.867 15.031 1 92.56 53 TRP B N 1
ATOM 1271 C CA . TRP B 1 53 ? 2.539 14.438 15.641 1 92.56 53 TRP B CA 1
ATOM 1272 C C . TRP B 1 53 ? 3.041 15.633 14.844 1 92.56 53 TRP B C 1
ATOM 1274 O O . TRP B 1 53 ? 3.391 16.672 15.422 1 92.56 53 TRP B O 1
ATOM 1284 N N . THR B 1 54 ? 3.109 15.578 13.539 1 89.38 54 THR B N 1
ATOM 1285 C CA . THR B 1 54 ? 3.629 16.641 12.688 1 89.38 54 THR B CA 1
ATOM 1286 C C . THR B 1 54 ? 2.666 17.828 12.656 1 89.38 54 THR B C 1
ATOM 1288 O O . THR B 1 54 ? 3.072 18.953 12.383 1 89.38 54 THR B O 1
ATOM 1291 N N . GLY B 1 55 ? 1.421 17.562 12.852 1 82.44 55 GLY B N 1
ATOM 1292 C CA . GLY B 1 55 ? 0.455 18.656 12.93 1 82.44 55 GLY B CA 1
ATOM 1293 C C . GLY B 1 55 ? 0.624 19.516 14.172 1 82.44 55 GLY B C 1
ATOM 1294 O O . GLY B 1 55 ? 0.244 20.688 14.18 1 82.44 55 GLY B O 1
ATOM 1295 N N . ARG B 1 56 ? 1.223 19 15.273 1 82.56 56 ARG B N 1
ATOM 1296 C CA . ARG B 1 56 ? 1.332 19.703 16.547 1 82.56 56 ARG B CA 1
ATOM 1297 C C . ARG B 1 56 ? 2.66 20.438 16.656 1 82.56 56 ARG B C 1
ATOM 1299 O O . ARG B 1 56 ? 2.77 21.422 17.406 1 82.56 56 ARG B O 1
ATOM 1306 N N . ILE B 1 57 ? 3.68 19.859 16.047 1 75.62 57 ILE B N 1
ATOM 1307 C CA . ILE B 1 57 ? 5 20.438 16.234 1 75.62 57 ILE B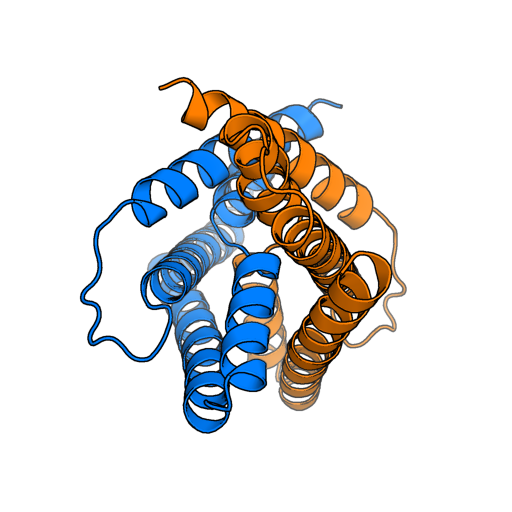 CA 1
ATOM 1308 C C . ILE B 1 57 ? 5.398 21.25 15.008 1 75.62 57 ILE B C 1
ATOM 1310 O O . ILE B 1 57 ? 5.445 20.719 13.891 1 75.62 57 ILE B O 1
ATOM 1314 N N . PRO B 1 58 ? 5.488 22.609 15.133 1 65.62 58 PRO B N 1
ATOM 1315 C CA . PRO B 1 58 ? 5.777 23.5 14.023 1 65.62 58 PRO B CA 1
ATOM 1316 C C . PRO B 1 58 ? 6.98 23.047 13.195 1 65.62 58 PRO B C 1
ATOM 1318 O O . PRO B 1 58 ? 6.91 23.031 11.961 1 65.62 58 PRO B O 1
ATOM 1321 N N . ALA B 1 59 ? 8.195 23.062 13.875 1 64.94 59 ALA B N 1
ATOM 1322 C CA . ALA B 1 59 ? 9.422 22.891 13.102 1 64.94 59 ALA B CA 1
ATOM 1323 C C . ALA B 1 59 ? 9.82 21.422 12.992 1 64.94 59 ALA B C 1
ATOM 1325 O O . ALA B 1 59 ? 10.18 20.797 13.992 1 64.94 59 ALA B O 1
ATOM 1326 N N . GLN B 1 60 ? 9.352 20.812 11.883 1 77.88 60 G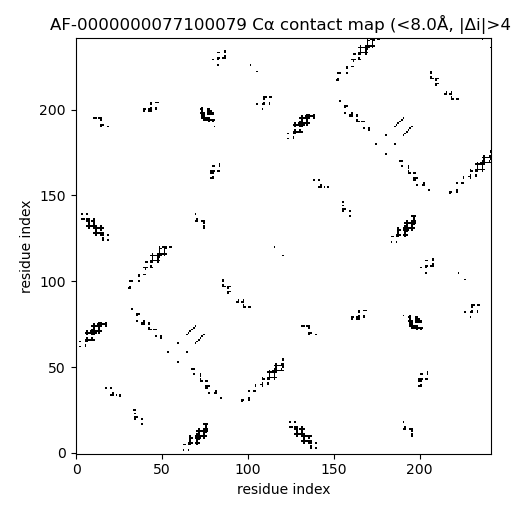LN B N 1
ATOM 1327 C CA . GLN B 1 60 ? 9.828 19.453 11.727 1 77.88 60 GLN B CA 1
ATOM 1328 C C . GLN B 1 60 ? 10.836 19.344 10.586 1 77.88 60 GLN B C 1
ATOM 1330 O O . GLN B 1 60 ? 10.812 20.156 9.648 1 77.88 60 GLN B O 1
ATOM 1335 N N . ASN B 1 61 ? 11.812 18.516 10.836 1 89.5 61 ASN B N 1
ATOM 1336 C CA . ASN B 1 61 ? 12.773 18.172 9.789 1 89.5 61 ASN B CA 1
ATOM 1337 C C . ASN B 1 61 ? 12.094 17.469 8.609 1 89.5 61 ASN B C 1
ATOM 1339 O O . ASN B 1 61 ? 11.633 16.344 8.734 1 89.5 61 ASN B O 1
ATOM 1343 N N . PRO B 1 62 ? 11.984 18.172 7.523 1 91.06 62 PRO B N 1
ATOM 1344 C CA . PRO B 1 62 ? 11.258 17.609 6.379 1 91.06 62 PRO B CA 1
ATOM 1345 C C . PRO B 1 62 ? 11.82 16.281 5.914 1 91.06 62 PRO B C 1
ATOM 1347 O O . PRO B 1 62 ? 11.07 15.414 5.445 1 91.06 62 PRO B O 1
ATOM 1350 N N . ASN B 1 63 ? 13.125 16.109 6.035 1 94.44 63 ASN B N 1
ATOM 1351 C CA . ASN B 1 63 ? 13.75 14.867 5.617 1 94.44 63 ASN B CA 1
ATOM 1352 C C . ASN B 1 63 ? 13.336 13.703 6.52 1 94.44 63 ASN B C 1
ATOM 1354 O O . ASN B 1 63 ? 13.164 12.578 6.051 1 94.44 63 ASN B O 1
ATOM 1358 N N . LEU B 1 64 ? 13.203 13.992 7.762 1 93.75 64 LEU B N 1
ATOM 1359 C CA . LEU B 1 64 ? 12.75 12.961 8.695 1 93.75 64 LEU B CA 1
ATOM 1360 C C . LEU B 1 64 ? 11.312 12.555 8.398 1 93.75 64 LEU B C 1
ATOM 1362 O O . LEU B 1 64 ? 10.977 11.367 8.461 1 93.75 64 LEU B O 1
ATOM 1366 N N . ILE B 1 65 ? 10.492 13.477 8.094 1 94.88 65 ILE B N 1
ATOM 1367 C CA . ILE B 1 65 ? 9.094 13.203 7.777 1 94.88 65 ILE B CA 1
ATOM 1368 C C . ILE B 1 65 ? 9 12.367 6.504 1 94.88 65 ILE B C 1
ATOM 1370 O O . ILE B 1 65 ? 8.242 11.398 6.441 1 94.88 65 ILE B O 1
ATOM 1374 N N . LEU B 1 66 ? 9.797 12.742 5.531 1 96 66 LEU B N 1
ATOM 1375 C CA . LEU B 1 66 ? 9.836 11.977 4.293 1 96 66 LEU B CA 1
ATOM 1376 C C . LEU B 1 66 ? 10.297 10.547 4.559 1 96 66 LEU B C 1
ATOM 1378 O O . LEU B 1 66 ? 9.727 9.594 4.02 1 96 66 LEU B O 1
ATOM 1382 N N . PHE B 1 67 ? 11.297 10.398 5.383 1 97.75 67 PHE B N 1
ATOM 1383 C CA . PHE B 1 67 ? 11.812 9.086 5.746 1 97.75 67 PHE B CA 1
ATOM 1384 C C . PHE B 1 67 ? 10.734 8.242 6.418 1 97.75 67 PHE B C 1
ATOM 1386 O O . PHE B 1 67 ? 10.531 7.086 6.059 1 97.75 67 PHE B O 1
ATOM 1393 N N . LEU B 1 68 ? 10.047 8.812 7.359 1 97.44 68 LEU B N 1
ATOM 1394 C CA . LEU B 1 68 ? 9.109 8.07 8.188 1 97.44 68 LEU B CA 1
ATOM 1395 C C . LEU B 1 68 ? 7.809 7.805 7.434 1 97.44 68 LEU B C 1
ATOM 1397 O O . LEU B 1 68 ? 7.336 6.668 7.379 1 97.44 68 LEU B O 1
ATOM 1401 N N . LYS B 1 69 ? 7.191 8.828 6.773 1 96.31 69 LYS B N 1
ATOM 1402 C CA . LYS B 1 69 ? 5.871 8.727 6.16 1 96.31 69 LYS B CA 1
ATOM 1403 C C . LYS B 1 69 ? 5.957 8.102 4.77 1 96.31 69 LYS B C 1
ATOM 1405 O O . LYS B 1 69 ? 5.438 7.012 4.539 1 96.31 69 LYS B O 1
ATOM 1410 N N . THR B 1 70 ? 6.723 8.719 3.934 1 96.44 70 THR B N 1
ATOM 1411 C CA . THR B 1 70 ? 6.801 8.305 2.535 1 96.44 70 THR B CA 1
ATOM 1412 C C . THR B 1 70 ? 7.637 7.039 2.387 1 96.44 70 THR B C 1
ATOM 1414 O O . THR B 1 70 ? 7.289 6.148 1.61 1 96.44 70 THR B O 1
ATOM 1417 N N . GLY B 1 71 ? 8.758 6.996 3.111 1 98.25 71 GLY B N 1
ATOM 1418 C CA . GLY B 1 71 ? 9.641 5.844 3.01 1 98.25 71 GLY B CA 1
ATOM 1419 C C . GLY B 1 71 ? 9.18 4.668 3.85 1 98.25 71 GLY B C 1
ATOM 1420 O O . GLY B 1 71 ? 8.641 3.691 3.32 1 98.25 71 GLY B O 1
ATOM 1421 N N . LEU B 1 72 ? 9.258 4.812 5.18 1 98.69 72 LEU B N 1
ATOM 1422 C CA . LEU B 1 72 ? 9.07 3.693 6.098 1 98.69 72 LEU B CA 1
ATOM 1423 C C . LEU B 1 72 ? 7.633 3.182 6.039 1 98.69 72 LEU B C 1
ATOM 1425 O O . LEU B 1 72 ? 7.402 2 5.766 1 98.69 72 LEU B O 1
ATOM 1429 N N . CYS B 1 73 ? 6.656 4.059 6.242 1 98.69 73 CYS B N 1
ATOM 1430 C CA . CYS B 1 73 ? 5.262 3.621 6.223 1 98.69 73 CYS B CA 1
ATOM 1431 C C . CYS B 1 73 ? 4.855 3.174 4.824 1 98.69 73 CYS B C 1
ATOM 1433 O O . CYS B 1 73 ? 4.195 2.145 4.664 1 98.69 73 CYS B O 1
ATOM 1435 N N . GLY B 1 74 ? 5.316 3.92 3.867 1 98.25 74 GLY B N 1
ATOM 1436 C CA . GLY B 1 74 ? 5.016 3.553 2.49 1 98.25 74 GLY B CA 1
ATOM 1437 C C . GLY B 1 74 ? 5.625 2.225 2.082 1 98.25 74 GLY B C 1
ATOM 1438 O O . GLY B 1 74 ? 4.98 1.426 1.399 1 98.25 74 GLY B O 1
ATOM 1439 N N . GLY B 1 75 ? 6.828 1.998 2.443 1 98.5 75 GLY B N 1
ATOM 1440 C CA . GLY B 1 75 ? 7.504 0.753 2.113 1 98.5 75 GLY B CA 1
ATOM 1441 C C . GLY B 1 75 ? 7.008 -0.428 2.926 1 98.5 75 GLY B C 1
ATOM 1442 O O . GLY B 1 75 ? 7.102 -1.575 2.482 1 98.5 75 GLY B O 1
ATOM 1443 N N . PHE B 1 76 ? 6.512 -0.145 4.035 1 98.81 76 PHE B N 1
ATOM 1444 C CA . PHE B 1 76 ? 6.016 -1.172 4.945 1 98.81 76 PHE B CA 1
ATOM 1445 C C . PHE B 1 76 ? 4.641 -1.666 4.508 1 98.81 76 PHE B C 1
ATOM 1447 O O . PHE B 1 76 ? 4.355 -2.861 4.586 1 98.81 76 PHE B O 1
ATOM 1454 N N . THR B 1 77 ? 3.801 -0.776 4.082 1 98.88 77 THR B N 1
ATOM 1455 C CA . THR B 1 77 ? 2.471 -1.164 3.623 1 98.88 77 THR B CA 1
ATOM 1456 C C . THR B 1 77 ? 2.477 -1.443 2.121 1 98.88 77 THR B C 1
ATOM 1458 O O . THR B 1 77 ? 3.438 -1.109 1.427 1 98.88 77 THR B O 1
ATOM 1461 N N . THR B 1 78 ? 1.48 -2.094 1.643 1 98.88 78 THR B N 1
ATOM 1462 C CA . THR B 1 78 ? 1.458 -2.438 0.225 1 98.88 78 THR B CA 1
ATOM 1463 C C . THR B 1 78 ? 0.024 -2.504 -0.293 1 98.88 78 THR B C 1
ATOM 1465 O O . THR B 1 78 ? -0.84 -3.121 0.335 1 98.88 78 THR B O 1
ATOM 1468 N N . PHE B 1 79 ? -0.171 -1.878 -1.422 1 98.88 79 PHE B N 1
ATOM 1469 C CA . PHE B 1 79 ? -1.473 -1.923 -2.078 1 98.88 79 PHE B CA 1
ATOM 1470 C C . PHE B 1 79 ? -1.479 -2.959 -3.195 1 98.88 79 PHE B C 1
ATOM 1472 O O . PHE B 1 79 ? -2.506 -3.588 -3.461 1 98.88 79 PHE B O 1
ATOM 1479 N N . SER B 1 80 ? -0.34 -3.182 -3.836 1 98.81 80 SER B N 1
ATOM 1480 C CA . SER B 1 80 ? -0.264 -4.125 -4.945 1 98.81 80 SER B CA 1
ATOM 1481 C C . SER B 1 80 ? -0.535 -5.551 -4.48 1 98.81 80 SER B C 1
ATOM 1483 O O . SER B 1 80 ? -1.286 -6.289 -5.121 1 98.81 80 SER B O 1
ATOM 1485 N N . THR B 1 81 ? 0.094 -5.941 -3.324 1 98.56 81 THR B N 1
ATOM 1486 C CA . THR B 1 81 ? -0.157 -7.27 -2.775 1 98.56 81 THR B CA 1
ATOM 1487 C C . THR B 1 81 ? -1.616 -7.41 -2.352 1 98.56 81 THR B C 1
ATOM 1489 O O . THR B 1 81 ? -2.242 -8.445 -2.604 1 98.56 81 THR B O 1
ATOM 1492 N N . PHE B 1 82 ? -2.115 -6.395 -1.727 1 98.75 82 PHE B N 1
ATOM 1493 C CA . PHE B 1 82 ? -3.521 -6.371 -1.345 1 98.75 82 PHE B CA 1
ATOM 1494 C C . PHE B 1 82 ? -4.418 -6.598 -2.557 1 98.75 82 PHE B C 1
ATOM 1496 O O . PHE B 1 82 ? -5.352 -7.402 -2.506 1 98.75 82 PHE B O 1
ATOM 1503 N N . ALA B 1 83 ? -4.156 -5.91 -3.666 1 98.88 83 ALA B N 1
ATOM 1504 C CA . ALA B 1 83 ? -4.938 -6.047 -4.891 1 98.88 83 ALA B CA 1
ATOM 1505 C C . ALA B 1 83 ? -4.773 -7.438 -5.492 1 98.88 83 ALA B C 1
ATOM 1507 O O . ALA B 1 83 ? -5.746 -8.039 -5.965 1 98.88 83 ALA B O 1
ATOM 1508 N N . LEU B 1 84 ? -3.543 -7.938 -5.492 1 98.5 84 LEU B N 1
ATOM 1509 C CA . LEU B 1 84 ? -3.26 -9.266 -6.035 1 98.5 84 LEU B CA 1
ATOM 1510 C C . LEU B 1 84 ? -3.996 -10.344 -5.25 1 98.5 84 LEU B C 1
ATOM 1512 O O . LEU B 1 84 ? -4.609 -11.234 -5.836 1 98.5 84 LEU B O 1
ATOM 1516 N N . GLU B 1 85 ? -3.92 -10.25 -3.941 1 98.56 85 GLU B N 1
ATOM 1517 C CA . GLU B 1 85 ? -4.598 -11.219 -3.084 1 98.56 85 GLU B CA 1
ATOM 1518 C C . GLU B 1 85 ? -6.113 -11.141 -3.254 1 98.56 85 GLU B C 1
ATOM 1520 O O . GLU B 1 85 ? -6.793 -12.164 -3.273 1 98.56 85 GLU B O 1
ATOM 1525 N N . THR B 1 86 ? -6.617 -9.906 -3.32 1 98.75 86 THR B N 1
ATOM 1526 C CA . THR B 1 86 ? -8.039 -9.727 -3.58 1 98.75 86 THR B CA 1
ATOM 1527 C C . THR B 1 86 ? -8.438 -10.383 -4.902 1 98.75 86 THR B C 1
ATOM 1529 O O . THR B 1 86 ? -9.414 -11.125 -4.965 1 98.75 86 THR B O 1
ATOM 1532 N N . GLY B 1 87 ? -7.656 -10.109 -5.941 1 98.31 87 GLY B N 1
ATOM 1533 C CA . GLY B 1 87 ? -7.914 -10.719 -7.238 1 98.31 87 GLY B CA 1
ATOM 1534 C C . GLY B 1 87 ? -7.855 -12.234 -7.211 1 98.31 87 GLY B C 1
ATOM 1535 O O . GLY B 1 87 ? -8.641 -12.898 -7.883 1 98.31 87 GLY B O 1
ATOM 1536 N N . THR B 1 88 ? -6.934 -12.75 -6.48 1 97.5 88 THR B N 1
ATOM 1537 C CA . THR B 1 88 ? -6.785 -14.203 -6.367 1 97.5 88 THR B CA 1
ATOM 1538 C C . THR B 1 88 ? -8.016 -14.82 -5.703 1 97.5 88 THR B C 1
ATOM 1540 O O . THR B 1 88 ? -8.531 -15.836 -6.168 1 97.5 88 THR B O 1
ATOM 1543 N N . LEU B 1 89 ? -8.469 -14.234 -4.613 1 98.06 89 LEU B N 1
ATOM 1544 C CA . LEU B 1 89 ? -9.68 -14.719 -3.949 1 98.06 89 LEU B CA 1
ATOM 1545 C C . LEU B 1 89 ? -10.859 -14.727 -4.914 1 98.06 89 LEU B C 1
ATOM 1547 O O . LEU B 1 89 ? -11.609 -15.703 -4.977 1 98.06 89 LEU B O 1
ATOM 1551 N N . VAL B 1 90 ? -10.977 -13.688 -5.699 1 97.62 90 VAL B N 1
ATOM 1552 C CA . VAL B 1 90 ? -12.078 -13.562 -6.652 1 97.62 90 VAL B CA 1
ATOM 1553 C C . VAL B 1 90 ? -11.945 -14.617 -7.742 1 97.62 90 VAL B C 1
ATOM 1555 O O . VAL B 1 90 ? -12.922 -15.281 -8.102 1 97.62 90 VAL B O 1
ATOM 1558 N N . SER B 1 91 ? -10.742 -14.805 -8.234 1 96.56 91 SER B N 1
ATOM 1559 C CA . SER B 1 91 ? -10.5 -15.758 -9.305 1 96.56 91 SER B CA 1
ATOM 1560 C C . SER B 1 91 ? -10.742 -17.188 -8.836 1 96.56 91 SER B C 1
ATOM 1562 O O . SER B 1 91 ? -11.07 -18.062 -9.641 1 96.56 91 SER B O 1
ATOM 1564 N N . GLU B 1 92 ? -10.602 -17.422 -7.598 1 97 92 GLU B N 1
ATOM 1565 C CA . GLU B 1 92 ? -10.805 -18.734 -7.02 1 97 92 GLU B CA 1
ATOM 1566 C C . GLU B 1 92 ? -12.266 -18.969 -6.652 1 97 92 GLU B C 1
ATOM 1568 O O . GLU B 1 92 ? -12.617 -20 -6.074 1 97 92 GLU B O 1
ATOM 1573 N N . GLY B 1 93 ? -13.062 -18.047 -6.914 1 97.5 93 GLY B N 1
ATOM 1574 C CA . GLY B 1 93 ? -14.484 -18.172 -6.641 1 97.5 93 GLY B CA 1
ATOM 1575 C C . GLY B 1 93 ? -14.852 -17.781 -5.219 1 97.5 93 GLY B C 1
ATOM 1576 O O . GLY B 1 93 ? -16 -17.938 -4.812 1 97.5 93 GLY B O 1
ATOM 1577 N N . ARG B 1 94 ? -13.906 -17.344 -4.488 1 97.88 94 ARG B N 1
ATOM 1578 C CA . ARG B 1 94 ? -14.117 -16.922 -3.109 1 97.88 94 ARG B CA 1
ATOM 1579 C C . ARG B 1 94 ? -14.422 -15.438 -3.029 1 97.88 94 ARG B C 1
ATOM 1581 O O . ARG B 1 94 ? -13.773 -14.703 -2.281 1 97.88 94 ARG B O 1
ATOM 1588 N N . VAL B 1 95 ? -15.477 -15.047 -3.709 1 97.94 95 VAL B N 1
ATOM 1589 C CA . VAL B 1 95 ? -15.812 -13.648 -3.908 1 97.94 95 VAL B CA 1
ATOM 1590 C C . VAL B 1 95 ? -16.203 -13.016 -2.572 1 97.94 95 VAL B C 1
ATOM 1592 O O . VAL B 1 95 ? -15.812 -11.891 -2.27 1 97.94 95 VAL B O 1
ATOM 1595 N N . SER B 1 96 ? -16.984 -13.727 -1.736 1 98.06 96 SER B N 1
ATOM 1596 C CA . SER B 1 96 ? -17.406 -13.203 -0.44 1 98.06 96 SER B CA 1
ATOM 1597 C C . SER B 1 96 ? -16.203 -12.93 0.459 1 98.06 96 SER B C 1
ATOM 1599 O O . SER B 1 96 ? -16.172 -11.922 1.164 1 98.06 96 SER B O 1
ATOM 1601 N N . GLU B 1 97 ? -15.227 -13.797 0.431 1 98.06 97 GLU B N 1
ATOM 1602 C CA . GLU B 1 97 ? -14 -13.609 1.202 1 98.06 97 GLU B CA 1
ATOM 1603 C C . GLU B 1 97 ? -13.203 -12.414 0.686 1 98.06 97 GLU B C 1
ATOM 1605 O O . GLU B 1 97 ? -12.586 -11.688 1.468 1 98.06 97 GLU B O 1
ATOM 1610 N N . GLY B 1 98 ? -13.203 -12.273 -0.641 1 98.44 98 GLY B N 1
ATOM 1611 C CA . GLY B 1 98 ? -12.547 -11.117 -1.227 1 98.44 98 GLY B CA 1
ATOM 1612 C C . GLY B 1 98 ? -13.148 -9.797 -0.773 1 98.44 98 GLY B C 1
ATOM 1613 O O . GLY B 1 98 ? -12.422 -8.875 -0.395 1 98.44 98 GLY B O 1
ATOM 1614 N N . ILE B 1 99 ? -14.445 -9.758 -0.823 1 98.25 99 ILE B N 1
ATOM 1615 C CA . ILE B 1 99 ? -15.156 -8.555 -0.396 1 98.25 99 ILE B CA 1
ATOM 1616 C C . ILE B 1 99 ? -14.883 -8.297 1.083 1 98.25 99 ILE B C 1
ATOM 1618 O O . ILE B 1 99 ? -14.617 -7.156 1.48 1 98.25 99 ILE B O 1
ATOM 1622 N N . LEU B 1 100 ? -14.961 -9.289 1.89 1 98.31 100 LEU B N 1
ATOM 1623 C CA . LEU B 1 100 ? -14.68 -9.164 3.316 1 98.31 100 LEU B CA 1
ATOM 1624 C C . LEU B 1 100 ? -13.266 -8.648 3.553 1 98.31 100 LEU B C 1
ATOM 1626 O O . LEU B 1 100 ? -13.055 -7.781 4.402 1 98.31 100 LEU B O 1
ATOM 1630 N N . TYR B 1 101 ? -12.328 -9.172 2.852 1 98.62 101 TYR B N 1
ATOM 1631 C CA . TYR B 1 101 ? -10.93 -8.781 2.932 1 98.62 101 TYR B CA 1
ATOM 1632 C C . TYR B 1 101 ? -10.758 -7.297 2.613 1 98.62 101 TYR B C 1
ATOM 1634 O O . TYR B 1 101 ? -10.062 -6.578 3.332 1 98.62 101 TYR B O 1
ATOM 1642 N N . VAL B 1 102 ? -11.43 -6.832 1.576 1 98.81 102 VAL B N 1
ATOM 1643 C CA . VAL B 1 102 ? -11.367 -5.434 1.159 1 98.81 102 VAL B CA 1
ATOM 1644 C C . VAL B 1 102 ? -11.977 -4.543 2.24 1 98.81 102 VAL B C 1
ATOM 1646 O O . VAL B 1 102 ? -11.367 -3.557 2.658 1 98.81 102 VAL B O 1
ATOM 1649 N N . VAL B 1 103 ? -13.109 -4.898 2.705 1 98.69 103 VAL B N 1
ATOM 1650 C CA . VAL B 1 103 ? -13.836 -4.09 3.676 1 98.69 103 VAL B CA 1
ATOM 1651 C C . VAL B 1 103 ? -13.047 -4.012 4.98 1 98.69 103 VAL B C 1
ATOM 1653 O O . VAL B 1 103 ? -12.852 -2.924 5.531 1 98.69 103 VAL B O 1
ATOM 1656 N N . LEU B 1 104 ? -12.594 -5.109 5.461 1 98.75 104 LEU B N 1
ATOM 1657 C CA . LEU B 1 104 ? -11.852 -5.125 6.719 1 98.75 104 LEU B CA 1
ATOM 1658 C C . LEU B 1 104 ? -10.547 -4.344 6.586 1 98.75 104 LEU B C 1
ATOM 1660 O O . LEU B 1 104 ? -10.172 -3.602 7.496 1 98.75 104 LEU B O 1
ATOM 1664 N N . SER B 1 105 ? -9.867 -4.5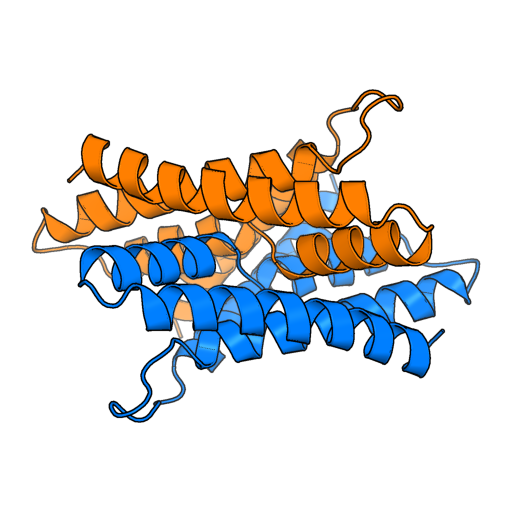04 5.473 1 98.88 105 SER B N 1
ATOM 1665 C CA . SER B 1 105 ? -8.602 -3.807 5.262 1 98.88 105 SER B CA 1
ATOM 1666 C C . SER B 1 105 ? -8.797 -2.293 5.262 1 98.88 105 SER B C 1
ATOM 1668 O O . SER B 1 105 ? -8.078 -1.568 5.953 1 98.88 105 SER B O 1
ATOM 1670 N N . VAL B 1 106 ? -9.797 -1.836 4.492 1 98.81 106 VAL B N 1
ATOM 1671 C CA . VAL B 1 106 ? -10.023 -0.4 4.371 1 98.81 106 VAL B CA 1
ATOM 1672 C C . VAL B 1 106 ? -10.562 0.153 5.688 1 98.81 106 VAL B C 1
ATOM 1674 O O . VAL B 1 106 ? -10.039 1.131 6.219 1 98.81 106 VAL B O 1
ATOM 1677 N N . LEU B 1 107 ? -11.57 -0.474 6.223 1 98.75 107 LEU B N 1
ATOM 1678 C CA . LEU B 1 107 ? -12.227 0.02 7.426 1 98.75 107 LEU B CA 1
ATOM 1679 C C . LEU B 1 107 ? -11.258 0.081 8.594 1 98.75 107 LEU B C 1
ATOM 1681 O O . LEU B 1 107 ? -11.125 1.121 9.242 1 98.75 107 LEU B O 1
ATOM 1685 N N . PHE B 1 108 ? -10.555 -0.958 8.883 1 98.88 108 PHE B N 1
ATOM 1686 C CA . PHE B 1 108 ? -9.68 -1.005 10.055 1 98.88 108 PHE B CA 1
ATOM 1687 C C . PHE B 1 108 ? -8.453 -0.119 9.844 1 98.88 108 PHE B C 1
ATOM 1689 O O . PHE B 1 108 ? -7.91 0.427 10.805 1 98.88 108 PHE B O 1
ATOM 1696 N N . SER B 1 109 ? -8.023 0.05 8.609 1 98.94 109 SER B N 1
ATOM 1697 C CA . SER B 1 109 ? -6.887 0.936 8.383 1 98.94 109 SER B CA 1
ATOM 1698 C C . SER B 1 109 ? -7.281 2.398 8.562 1 98.94 109 SER B C 1
ATOM 1700 O O . SER B 1 109 ? -6.516 3.189 9.117 1 98.94 109 SER B O 1
ATOM 1702 N N . VAL B 1 110 ? -8.453 2.785 8.047 1 98.88 110 VAL B N 1
ATOM 1703 C CA . VAL B 1 110 ? -8.906 4.16 8.227 1 98.88 110 VAL B CA 1
ATOM 1704 C C . VAL B 1 110 ? -9.133 4.438 9.719 1 98.88 110 VAL B C 1
ATOM 1706 O O . VAL B 1 110 ? -8.734 5.484 10.227 1 98.88 110 VAL B O 1
ATOM 1709 N N . LEU B 1 111 ? -9.75 3.514 10.43 1 98.81 111 LEU B N 1
ATOM 1710 C CA . LEU B 1 111 ? -9.922 3.66 11.875 1 98.81 111 LEU B CA 1
ATOM 1711 C C . LEU B 1 111 ? -8.57 3.75 12.578 1 98.81 111 LEU B C 1
ATOM 1713 O O . LEU B 1 111 ? -8.422 4.504 13.539 1 98.81 111 LEU B O 1
ATOM 1717 N N . ALA B 1 112 ? -7.637 2.953 12.133 1 98.88 112 ALA B N 1
ATOM 1718 C CA . ALA B 1 112 ? -6.293 2.967 12.711 1 98.88 112 ALA B CA 1
ATOM 1719 C C . ALA B 1 112 ? -5.625 4.324 12.508 1 98.88 112 ALA B C 1
ATOM 1721 O O . ALA B 1 112 ? -4.91 4.809 13.383 1 98.88 112 ALA B O 1
ATOM 1722 N N . VAL B 1 113 ? -5.824 4.902 11.32 1 98.75 113 VAL B N 1
ATOM 1723 C CA . VAL B 1 113 ? -5.312 6.246 11.078 1 98.75 113 VAL B CA 1
ATOM 1724 C C . VAL B 1 113 ? -5.867 7.211 12.125 1 98.75 113 VAL B C 1
ATOM 1726 O O . VAL B 1 113 ? -5.121 7.984 12.727 1 98.75 113 VAL B O 1
ATOM 1729 N N . PHE B 1 114 ? -7.168 7.211 12.359 1 98.56 114 PHE B N 1
ATOM 1730 C CA . PHE B 1 114 ? -7.797 8.094 13.336 1 98.56 114 PHE B CA 1
ATOM 1731 C C . PHE B 1 114 ? -7.273 7.824 14.734 1 98.56 114 PHE B C 1
ATOM 1733 O O . PHE B 1 114 ? -7.035 8.75 15.508 1 98.56 114 PHE B O 1
ATOM 1740 N N . ALA B 1 115 ? -7.125 6.559 15.07 1 98.62 115 ALA B N 1
ATOM 1741 C CA . ALA B 1 115 ? -6.594 6.199 16.375 1 98.62 115 ALA B CA 1
ATOM 1742 C C . ALA B 1 115 ? -5.176 6.734 16.562 1 98.62 115 ALA B C 1
ATOM 1744 O O . ALA B 1 115 ? -4.832 7.262 17.625 1 98.62 115 ALA B O 1
ATOM 1745 N N . GLY B 1 116 ? -4.324 6.523 15.539 1 98.31 116 GLY B N 1
ATOM 1746 C CA . GLY B 1 116 ? -2.975 7.062 15.586 1 98.31 116 GLY B CA 1
ATOM 1747 C C . GLY B 1 116 ? -2.939 8.57 15.781 1 98.31 116 GLY B C 1
ATOM 1748 O O . GLY B 1 116 ? -2.164 9.078 16.594 1 98.31 116 GLY B O 1
ATOM 1749 N N . ARG B 1 117 ? -3.756 9.25 15.039 1 96.38 117 ARG B N 1
ATOM 1750 C CA . ARG B 1 117 ? -3.84 10.695 15.164 1 96.38 117 ARG B CA 1
ATOM 1751 C C . ARG B 1 117 ? -4.266 11.094 16.578 1 96.38 117 ARG B C 1
ATOM 1753 O O . ARG B 1 117 ? -3.777 12.086 17.125 1 96.38 117 ARG B O 1
ATOM 1760 N N . ALA B 1 118 ? -5.199 10.375 17.125 1 96.12 118 ALA B N 1
ATOM 1761 C CA . ALA B 1 118 ? -5.727 10.68 18.453 1 96.12 118 ALA B CA 1
ATOM 1762 C C . ALA B 1 118 ? -4.648 10.516 19.516 1 96.12 118 ALA B C 1
ATOM 1764 O O . ALA B 1 118 ? -4.652 11.227 20.531 1 96.12 118 ALA B O 1
ATOM 1765 N N . VAL B 1 119 ? -3.756 9.602 19.344 1 95.5 119 VAL B N 1
ATOM 1766 C CA . VAL B 1 119 ? -2.697 9.312 20.312 1 95.5 119 VAL B CA 1
ATOM 1767 C C . VAL B 1 119 ? -1.69 10.461 20.328 1 95.5 119 VAL B C 1
ATOM 1769 O O . VAL B 1 119 ? -1.172 10.828 21.391 1 95.5 119 VAL B O 1
ATOM 1772 N N . THR B 1 120 ? -1.408 11.031 19.172 1 90.5 120 THR B N 1
ATOM 1773 C CA . THR B 1 120 ? -0.319 12 19.094 1 90.5 120 THR B CA 1
ATOM 1774 C C . THR B 1 120 ? -0.857 13.398 18.812 1 90.5 120 THR B C 1
ATOM 1776 O O . THR B 1 120 ? -0.131 14.391 18.953 1 90.5 120 THR B O 1
ATOM 1779 N N . GLY B 1 121 ? -2.023 13.43 18.156 1 77.69 121 GLY B N 1
ATOM 1780 C CA . GLY B 1 121 ? -2.598 14.727 17.828 1 77.69 121 GLY B CA 1
ATOM 1781 C C . GLY B 1 121 ? -3.316 15.367 19 1 77.69 121 GLY B C 1
ATOM 1782 O O . GLY B 1 121 ? -3.525 14.734 20.031 1 77.69 121 GLY B O 1
#